Protein AF-A0A921FFN6-F1 (afdb_monomer)

Foldseek 3Di:
DADPVQRDADPDDPVVVVVVLVVCAPDQEEAEAEPPLAFDKDQLPRVRSVNGNYMYTHQHALQALVVQLCVQQPQQAHHLQRHARFGKDWDDDPPDIDIATDHPLDDSLPFKDKAFLLQFADDPVLQVLQDPPADPVQVVVLVVRRVQRPNDFQQKMKMAGGNDDPLKDKWKAWPVRDTWDKDWDFDWPRLQCQSHVSSVNNHNPDHDHDPRHRDGDGRMIMTHDPGQQTWMWMWMADNVGDIHIDRGGGPDHDDNVVPGND

Organism: NCBI:txid310298

Secondary structure (DSSP, 8-state):
-EETTTEE---S-HHHHHHHHHHTTTS-EEEEE-SSS-EEEE-TTSGGGTT-SEEEEEE--TTTTTTHHHHHSTT--B-TTSPBSEEEEEEEETTEEEEEEEETTS-TT--EEEEETTS----GGG-TTS-TTS-HHHHHHHHHHHHHS-S--S-EEEEEETT--TT-EEEEEETT-PEE--EEEEEE-HHHIIIIIHHHH--TT--SPPTTPPPEEEEEEEEE-SSTT--EEEEEE-TTS-EEEEEE-SSPP--TGGGS--

Solvent-accessible surface area (backbone atoms only — not comparable to full-atom values): 14473 Å² total; per-residue (Å²): 81,85,34,99,88,63,61,39,40,85,72,94,52,62,70,64,50,50,53,54,51,62,74,48,59,97,44,85,43,79,42,80,46,57,96,75,28,40,59,44,51,47,48,37,86,39,74,73,46,74,71,36,56,38,33,38,40,28,45,25,25,68,49,13,35,78,46,42,18,33,69,71,27,75,50,31,51,31,7,27,57,43,42,53,12,18,41,67,47,75,52,76,61,92,88,50,72,48,74,49,60,38,32,65,78,55,58,74,75,54,52,61,51,77,41,38,40,57,54,42,60,46,53,77,77,69,24,76,39,41,44,92,82,40,49,69,72,40,53,50,67,55,45,54,51,28,72,72,22,46,87,49,80,75,23,35,34,42,36,41,35,55,72,47,48,92,72,39,47,79,49,37,26,39,84,86,66,50,76,49,74,70,40,84,40,74,45,57,29,64,64,33,33,62,34,33,33,39,58,63,54,36,26,75,82,51,73,65,69,69,82,77,44,52,33,78,33,86,46,27,32,39,32,66,45,97,43,68,59,56,31,33,42,40,38,41,30,48,79,87,70,55,75,39,77,45,81,46,63,37,74,37,84,70,53,70,78,81,62,36,58,120

Structure (mmCIF, N/CA/C/O backbone):
data_AF-A0A921FFN6-F1
#
_entry.id   AF-A0A921FFN6-F1
#
loop_
_atom_site.group_PDB
_atom_site.id
_atom_site.type_symbol
_atom_site.label_atom_id
_atom_site.label_alt_id
_atom_site.label_comp_id
_atom_site.label_asym_id
_atom_site.label_entity_id
_atom_site.label_seq_id
_atom_site.pdbx_PDB_ins_code
_atom_site.Cartn_x
_atom_site.Cartn_y
_atom_site.Cartn_z
_atom_site.occupancy
_atom_site.B_iso_or_equiv
_atom_site.auth_seq_id
_atom_site.auth_comp_id
_atom_site.auth_asym_id
_atom_site.auth_atom_id
_atom_site.pdbx_PDB_model_num
ATOM 1 N N . TYR A 1 1 ? -5.259 13.767 3.558 1.00 92.75 1 TYR A N 1
ATOM 2 C CA . TYR A 1 1 ? -4.318 13.048 2.664 1.00 92.75 1 TYR A CA 1
ATOM 3 C C . TYR A 1 1 ? -3.088 12.592 3.444 1.00 92.75 1 TYR A C 1
ATOM 5 O O . TYR A 1 1 ? -2.580 13.394 4.224 1.00 92.75 1 TYR A O 1
ATOM 13 N N . PRO A 1 2 ? -2.599 11.354 3.258 1.00 94.69 2 PRO A N 1
ATOM 14 C CA . PRO A 1 2 ? -1.430 10.830 3.974 1.00 94.69 2 PRO A CA 1
ATOM 15 C C . PRO A 1 2 ? -0.162 11.690 3.846 1.00 94.69 2 PRO A C 1
ATOM 17 O O . PRO A 1 2 ? 0.147 12.220 2.777 1.00 94.69 2 PRO A O 1
ATOM 20 N N . SER A 1 3 ? 0.596 11.808 4.935 1.00 93.94 3 SER A N 1
ATOM 21 C CA . SER A 1 3 ? 1.803 12.631 5.052 1.00 93.94 3 SER A CA 1
ATOM 22 C C . SER A 1 3 ? 2.865 11.918 5.890 1.00 93.94 3 SER A C 1
ATOM 24 O O . SER A 1 3 ? 2.612 11.541 7.028 1.00 93.94 3 SER A O 1
ATOM 26 N N . GLN A 1 4 ? 4.086 11.778 5.365 1.00 91.31 4 GLN A N 1
ATOM 27 C CA . GLN A 1 4 ? 5.189 11.123 6.088 1.00 91.31 4 GLN A CA 1
ATOM 28 C C . GLN A 1 4 ? 5.633 11.871 7.352 1.00 91.31 4 GLN A C 1
ATOM 30 O O . GLN A 1 4 ? 6.272 11.281 8.215 1.00 91.31 4 GLN A O 1
ATOM 35 N N . THR A 1 5 ? 5.353 13.172 7.439 1.00 90.06 5 THR A N 1
ATOM 36 C CA . THR A 1 5 ? 5.809 14.031 8.541 1.00 90.06 5 THR A CA 1
ATOM 37 C C . THR A 1 5 ? 4.704 14.388 9.524 1.00 90.06 5 THR A C 1
ATOM 39 O O . THR A 1 5 ? 5.005 14.736 10.658 1.00 90.06 5 THR A O 1
ATOM 42 N N . GLU A 1 6 ? 3.448 14.337 9.087 1.00 88.44 6 GLU A N 1
ATOM 43 C CA . GLU A 1 6 ? 2.290 14.848 9.838 1.00 88.44 6 GLU A CA 1
ATOM 44 C C . GLU A 1 6 ? 1.220 13.765 10.064 1.00 88.44 6 GLU A C 1
ATOM 46 O O . GLU A 1 6 ? 0.161 14.059 10.602 1.00 88.44 6 GLU A O 1
ATOM 51 N N . GLY A 1 7 ? 1.447 12.527 9.604 1.00 92.25 7 GLY A N 1
ATOM 52 C CA . GLY A 1 7 ? 0.427 11.473 9.538 1.00 92.25 7 GLY A CA 1
ATOM 53 C C . GLY A 1 7 ? -0.575 11.748 8.415 1.00 92.25 7 GLY A C 1
ATOM 54 O O . GLY A 1 7 ? -0.546 11.098 7.368 1.00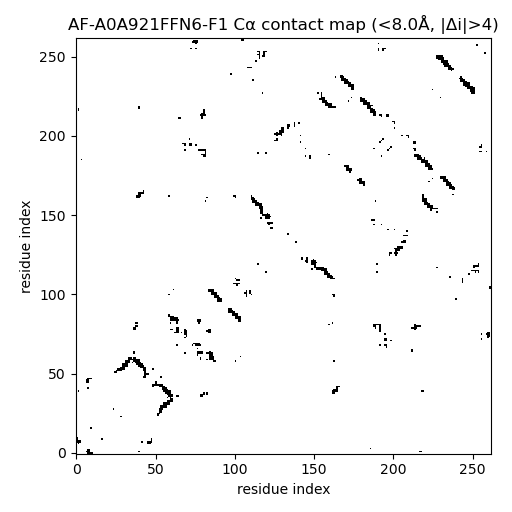 92.25 7 GLY A O 1
ATOM 55 N N . PHE A 1 8 ? -1.376 12.802 8.571 1.00 95.44 8 PHE A N 1
ATOM 56 C CA . PHE A 1 8 ? -2.306 13.307 7.565 1.00 95.44 8 PHE A CA 1
ATOM 57 C C . PHE A 1 8 ? -2.278 14.833 7.486 1.00 95.44 8 PHE A C 1
ATOM 59 O O . PHE A 1 8 ? -2.038 15.532 8.462 1.00 95.44 8 PHE A O 1
ATOM 66 N N . LYS A 1 9 ? -2.581 15.361 6.300 1.00 94.75 9 LYS A N 1
ATOM 67 C CA . LYS A 1 9 ? -2.726 16.798 6.056 1.00 94.75 9 LYS A CA 1
ATOM 68 C C . LYS A 1 9 ? -3.978 17.113 5.257 1.00 94.75 9 LYS A C 1
ATOM 70 O O . LYS A 1 9 ? -4.419 16.296 4.438 1.00 94.75 9 LYS A O 1
ATOM 75 N N . ILE A 1 10 ? -4.506 18.319 5.453 1.00 93.62 10 ILE A N 1
ATOM 76 C CA . ILE A 1 10 ? -5.512 18.891 4.557 1.00 93.62 10 ILE A CA 1
ATOM 77 C C . ILE A 1 10 ? -4.862 19.092 3.191 1.00 93.62 10 ILE A C 1
ATOM 79 O O . ILE A 1 10 ? -3.775 19.661 3.079 1.00 93.62 10 ILE A O 1
ATOM 83 N N . ASP A 1 11 ? -5.529 18.599 2.154 1.00 86.69 11 ASP A N 1
ATOM 84 C CA . ASP A 1 11 ? -5.092 18.788 0.782 1.00 86.69 11 ASP A CA 1
ATOM 85 C C . ASP A 1 11 ? -5.786 20.020 0.172 1.00 86.69 11 ASP A C 1
ATOM 87 O O . ASP A 1 11 ? -6.973 20.251 0.393 1.00 86.69 11 ASP A O 1
ATOM 91 N N . HIS A 1 12 ? -5.040 20.811 -0.600 1.00 85.94 12 HIS A N 1
ATOM 92 C CA . HIS A 1 12 ? -5.483 22.036 -1.285 1.00 85.94 12 HIS A CA 1
ATOM 93 C C . HIS A 1 12 ? -5.832 23.246 -0.391 1.00 85.94 12 HIS A C 1
ATOM 95 O O . HIS A 1 12 ? -4.994 24.136 -0.241 1.00 85.94 12 HIS A O 1
ATOM 101 N N . ASP A 1 13 ? -7.060 23.348 0.134 1.00 92.75 13 ASP A N 1
ATOM 102 C CA . ASP A 1 13 ? -7.597 24.590 0.724 1.00 92.75 13 ASP A CA 1
ATOM 103 C C . ASP A 1 13 ? -7.936 24.428 2.209 1.00 92.75 13 ASP A C 1
ATOM 105 O O . ASP A 1 13 ? -9.009 23.950 2.588 1.00 92.75 13 ASP A O 1
ATOM 109 N N . VAL A 1 14 ? -7.004 24.866 3.056 1.00 93.38 14 VAL A N 1
ATOM 110 C CA . VAL A 1 14 ? -7.138 24.806 4.517 1.00 93.38 14 VAL A CA 1
ATOM 111 C C . VAL A 1 14 ? -8.308 25.651 5.010 1.00 93.38 14 VAL A C 1
ATOM 113 O O . VAL A 1 14 ? -9.067 25.188 5.852 1.00 93.38 14 VAL A O 1
ATOM 116 N N . LEU A 1 15 ? -8.498 26.862 4.475 1.00 95.50 15 LEU A N 1
ATOM 117 C CA . LEU A 1 15 ? -9.506 27.792 4.984 1.00 95.50 15 LEU A CA 1
ATOM 118 C C . LEU A 1 15 ? -10.918 27.240 4.773 1.00 95.50 15 LEU A C 1
ATOM 120 O O . LEU A 1 15 ? -11.721 27.223 5.705 1.00 95.50 15 LEU A O 1
ATOM 124 N N . ASN A 1 16 ? -11.207 26.770 3.560 1.00 95.94 16 ASN A N 1
ATOM 125 C CA . ASN A 1 16 ? -12.519 26.220 3.234 1.00 95.94 16 ASN A CA 1
ATOM 126 C C . ASN A 1 16 ? -12.756 24.865 3.915 1.00 95.94 16 ASN A C 1
ATOM 128 O O . ASN A 1 16 ? -13.875 24.591 4.350 1.00 95.94 16 ASN A O 1
ATOM 132 N N . THR A 1 17 ? -11.711 24.045 4.071 1.00 94.62 17 THR A N 1
ATOM 133 C CA . THR A 1 17 ? -11.815 22.778 4.810 1.00 94.62 17 THR A CA 1
ATOM 134 C C . THR A 1 17 ? -12.128 23.025 6.283 1.00 94.62 17 THR A C 1
ATOM 136 O O . THR A 1 17 ? -13.049 22.417 6.817 1.00 94.62 17 THR A O 1
ATOM 139 N N . THR A 1 18 ? -11.438 23.965 6.937 1.00 94.31 18 THR A N 1
ATOM 140 C CA . THR A 1 18 ? -11.728 24.330 8.331 1.00 94.31 18 THR A CA 1
ATOM 141 C C . THR A 1 18 ? -13.149 24.866 8.486 1.00 94.31 18 THR A C 1
ATOM 143 O O . THR A 1 18 ? -13.856 24.421 9.381 1.00 94.31 18 THR A O 1
ATOM 146 N N . GLN A 1 19 ? -13.618 25.737 7.585 1.00 96.12 19 GLN A N 1
ATOM 147 C CA . GLN A 1 19 ? -15.004 26.226 7.627 1.00 96.12 19 GLN A CA 1
ATOM 148 C C . GLN A 1 19 ? -16.033 25.094 7.508 1.00 96.12 19 GLN A C 1
ATOM 150 O O . GLN A 1 19 ? -17.044 25.113 8.207 1.00 96.12 19 GLN A O 1
ATOM 155 N N . LEU A 1 20 ? -15.785 24.100 6.647 1.00 95.50 20 LEU A N 1
ATOM 156 C CA . LEU A 1 20 ? -16.645 22.921 6.541 1.00 95.50 20 LEU A CA 1
ATOM 157 C C . LEU A 1 20 ? -16.657 22.119 7.849 1.00 95.50 20 LEU A C 1
ATOM 159 O O . LEU A 1 20 ? -17.730 21.756 8.329 1.00 95.50 20 LEU A O 1
ATOM 163 N N . LEU A 1 21 ? -15.483 21.862 8.429 1.00 95.75 21 LEU A N 1
ATOM 164 C CA . LEU A 1 21 ? -15.362 21.131 9.690 1.00 95.75 21 LEU A CA 1
ATOM 165 C C . LEU A 1 21 ? -16.025 21.878 10.856 1.00 95.75 21 LEU A C 1
ATOM 167 O O . LEU A 1 21 ? -16.650 21.239 11.694 1.00 95.75 21 LEU A O 1
ATOM 171 N N . ASP A 1 22 ? -15.952 23.210 10.890 1.00 96.00 22 ASP A N 1
ATOM 172 C CA . ASP A 1 22 ? -16.597 24.034 11.919 1.00 96.00 22 ASP A CA 1
ATOM 173 C C . ASP A 1 22 ? -18.129 23.991 11.829 1.00 96.00 22 ASP A C 1
ATOM 175 O O . ASP A 1 22 ? -18.813 23.970 12.850 1.00 96.00 22 ASP A O 1
ATOM 179 N N . VAL A 1 23 ? -18.693 23.937 10.617 1.00 97.50 23 VAL A N 1
ATOM 180 C CA . VAL A 1 23 ? -20.148 23.778 10.419 1.00 97.50 23 VAL A CA 1
ATOM 181 C C . VAL A 1 23 ? -20.638 22.408 10.897 1.00 97.50 23 VAL A C 1
ATOM 183 O O . VAL A 1 23 ? -21.786 22.274 11.324 1.00 97.50 23 VAL A O 1
ATOM 186 N N . LEU A 1 24 ? -19.776 21.398 10.820 1.00 97.25 24 LEU A N 1
ATOM 187 C CA . LEU A 1 24 ? -20.060 20.019 11.208 1.00 97.25 24 LEU A CA 1
ATOM 188 C C . LEU A 1 24 ? -19.657 19.708 12.657 1.00 97.25 24 LEU A C 1
ATOM 190 O O . LEU A 1 24 ? -19.799 18.565 13.094 1.00 97.25 24 LEU A O 1
ATOM 194 N N . ASP A 1 25 ? -19.170 20.699 13.405 1.00 95.88 25 ASP A N 1
ATOM 195 C CA . ASP A 1 25 ? -18.704 20.488 14.769 1.00 95.88 25 ASP A CA 1
ATOM 196 C C . ASP A 1 25 ? -19.846 20.022 15.688 1.00 95.88 25 ASP A C 1
ATOM 198 O O . ASP A 1 25 ? -20.990 20.477 15.593 1.00 95.88 25 ASP A O 1
ATOM 202 N N . GLY A 1 26 ? -19.534 19.079 16.576 1.00 95.62 26 GLY A N 1
ATOM 203 C CA . GLY A 1 26 ? -20.505 18.414 17.450 1.00 95.62 26 GLY A CA 1
ATOM 204 C C . GLY A 1 26 ? -21.303 17.262 16.818 1.00 95.62 26 GLY A C 1
ATOM 205 O O . GLY A 1 26 ? -22.079 16.623 17.530 1.00 95.62 26 GLY A O 1
ATOM 206 N N . TYR A 1 27 ? -21.112 16.952 15.531 1.00 96.44 27 TYR A N 1
ATOM 207 C CA . TYR A 1 27 ? -21.677 15.760 14.888 1.00 96.44 27 TYR A CA 1
ATOM 208 C C . TYR A 1 27 ? -20.628 14.653 14.736 1.00 96.44 27 TYR A C 1
ATOM 210 O O . TYR A 1 27 ? -19.452 14.932 14.519 1.00 96.44 27 TYR A O 1
ATOM 218 N N . LYS A 1 28 ? -21.076 13.391 14.770 1.00 96.31 28 LYS A N 1
ATOM 219 C CA . LYS A 1 28 ? -20.295 12.260 14.252 1.00 96.31 28 LYS A CA 1
ATOM 220 C C . LYS A 1 28 ? -20.439 12.232 12.731 1.00 96.31 28 LYS A C 1
ATOM 222 O O . LYS A 1 28 ? -21.550 12.037 12.235 1.00 96.31 28 LYS A O 1
ATOM 227 N N . VAL A 1 29 ? -19.347 12.438 11.999 1.00 97.06 29 VAL A N 1
ATOM 228 C CA . VAL A 1 29 ? -19.369 12.556 10.531 1.00 97.06 29 VAL A CA 1
ATOM 229 C C . VAL A 1 29 ? -18.432 11.545 9.889 1.00 97.06 29 VAL A C 1
ATOM 231 O O . VAL A 1 29 ? -17.253 11.501 10.212 1.00 97.06 29 VAL A O 1
ATOM 234 N N . HIS A 1 30 ? -18.948 10.790 8.920 1.00 97.12 30 HIS A N 1
ATOM 235 C CA . HIS A 1 30 ? -18.151 9.938 8.040 1.00 97.12 30 HIS A CA 1
ATOM 236 C C . HIS A 1 30 ? -18.129 10.542 6.633 1.00 97.12 30 HIS A C 1
ATOM 238 O O . HIS A 1 30 ? -19.136 10.530 5.922 1.00 97.12 30 HIS A O 1
ATOM 244 N N . PHE A 1 31 ? -16.983 11.075 6.217 1.00 97.19 31 PHE A N 1
ATOM 245 C CA . PHE A 1 31 ? -16.747 11.471 4.835 1.00 97.19 31 PHE A CA 1
ATOM 246 C C . PHE A 1 31 ? -16.357 10.243 4.017 1.00 97.19 31 PHE A C 1
ATOM 248 O O . PHE A 1 31 ? -15.311 9.646 4.250 1.00 97.19 31 PHE A O 1
ATOM 255 N N . VAL A 1 32 ? -17.169 9.881 3.026 1.00 96.75 32 VAL A N 1
ATOM 256 C CA . VAL A 1 32 ? -16.804 8.852 2.043 1.00 96.75 32 VAL A CA 1
ATOM 257 C C . VAL A 1 32 ? -16.232 9.550 0.817 1.00 96.75 32 VAL A C 1
ATOM 259 O O . VAL A 1 32 ? -16.953 10.241 0.093 1.00 96.75 32 VAL A O 1
ATOM 262 N N . THR A 1 33 ? -14.926 9.404 0.604 1.00 95.94 33 THR A N 1
ATOM 263 C CA . THR A 1 33 ? -14.181 10.103 -0.448 1.00 95.94 33 THR A CA 1
ATOM 264 C C . THR A 1 33 ? -13.608 9.121 -1.474 1.00 95.94 33 THR A C 1
ATOM 266 O O . THR A 1 33 ? -13.649 7.899 -1.320 1.00 95.94 33 THR A O 1
ATOM 269 N N . GLY A 1 34 ? -13.124 9.664 -2.589 1.00 94.25 34 GLY A N 1
ATOM 270 C CA . GLY A 1 34 ? -12.563 8.892 -3.695 1.00 94.25 34 GLY A CA 1
ATOM 271 C C . GLY A 1 34 ? -11.623 9.759 -4.522 1.00 94.25 34 GLY A C 1
ATOM 272 O O . GLY A 1 34 ? -10.853 10.533 -3.961 1.00 94.25 34 GLY A O 1
ATOM 273 N N . HIS A 1 35 ? -11.706 9.661 -5.853 1.00 94.75 35 HIS A N 1
ATOM 274 C CA . HIS A 1 35 ? -10.912 10.419 -6.840 1.00 94.75 35 HIS A CA 1
ATOM 275 C C . HIS A 1 35 ? -9.403 10.117 -6.876 1.00 94.75 35 HIS A C 1
ATOM 277 O O . HIS A 1 35 ? -8.820 10.148 -7.954 1.00 94.75 35 HIS A O 1
ATOM 283 N N . THR A 1 36 ? -8.772 9.787 -5.750 1.00 94.62 36 THR A N 1
ATOM 284 C CA . THR A 1 36 ? -7.317 9.575 -5.641 1.00 94.62 36 THR A CA 1
ATOM 285 C C . THR A 1 36 ? -6.851 8.229 -6.196 1.00 94.62 36 THR A C 1
ATOM 287 O O . THR A 1 36 ? -5.696 8.109 -6.592 1.00 94.62 36 THR A O 1
ATOM 290 N N . HIS A 1 37 ? -7.744 7.231 -6.246 1.00 96.31 37 HIS A N 1
ATOM 291 C CA . HIS A 1 37 ? -7.415 5.820 -6.487 1.00 96.31 37 HIS A CA 1
ATOM 292 C C . HIS A 1 37 ? -6.513 5.208 -5.403 1.00 96.31 37 HIS A C 1
ATOM 294 O O . HIS A 1 37 ? -5.833 4.226 -5.669 1.00 96.31 37 HIS A O 1
ATOM 300 N N . LEU A 1 38 ? -6.514 5.766 -4.194 1.00 96.00 38 LEU A N 1
ATOM 301 C CA . LEU A 1 38 ? -5.750 5.281 -3.042 1.00 96.00 38 LEU A CA 1
ATOM 302 C C . LEU A 1 38 ? -6.725 4.935 -1.913 1.00 96.00 38 LEU A C 1
ATOM 304 O O . LEU A 1 38 ? -7.814 5.502 -1.858 1.00 96.00 38 LEU A O 1
ATOM 308 N N . SER A 1 39 ? -6.356 4.026 -1.020 1.00 96.69 39 SER A N 1
ATOM 309 C CA . SER A 1 39 ? -7.184 3.613 0.108 1.00 96.69 39 SER A CA 1
ATOM 310 C C . SER A 1 39 ? -6.561 4.028 1.428 1.00 96.69 39 SER A C 1
ATOM 312 O O . SER A 1 39 ? -5.484 3.570 1.787 1.00 96.69 39 SER A O 1
ATOM 314 N N . PHE A 1 40 ? -7.239 4.895 2.170 1.00 97.06 40 PHE A N 1
ATOM 315 C CA . PHE A 1 40 ? -6.809 5.284 3.510 1.00 97.06 40 PHE A CA 1
ATOM 316 C C . PHE A 1 40 ? -8.007 5.687 4.359 1.00 97.06 40 PHE A C 1
ATOM 318 O O . PHE A 1 40 ? -9.040 6.106 3.830 1.00 97.06 40 PHE A O 1
ATOM 325 N N . ASN A 1 41 ? -7.829 5.595 5.673 1.00 97.31 41 ASN A N 1
ATOM 326 C CA . ASN A 1 41 ? -8.796 6.056 6.652 1.00 97.31 41 ASN A CA 1
ATOM 327 C C . ASN A 1 41 ? -8.151 7.111 7.550 1.00 97.31 41 ASN A C 1
ATOM 329 O O . ASN A 1 41 ? -7.024 6.920 7.998 1.00 97.31 41 ASN A O 1
ATOM 333 N N . VAL A 1 42 ? -8.878 8.196 7.792 1.00 97.31 42 VAL A N 1
ATOM 334 C CA . VAL A 1 42 ? -8.596 9.180 8.841 1.00 97.31 42 VAL A CA 1
ATOM 335 C C . VAL A 1 42 ? -9.603 8.943 9.954 1.00 97.31 42 VAL A C 1
ATOM 337 O O . VAL A 1 42 ? -10.796 8.793 9.672 1.00 97.31 42 VAL A O 1
ATOM 340 N N . THR A 1 43 ? -9.140 8.918 11.196 1.00 96.94 43 THR A N 1
ATOM 341 C CA . THR A 1 43 ? -9.980 8.735 12.381 1.00 96.94 43 THR A CA 1
ATOM 342 C C . THR A 1 43 ? -9.935 9.975 13.286 1.00 96.94 43 THR A C 1
ATOM 344 O O . THR A 1 43 ? -9.041 10.810 13.139 1.00 96.94 43 THR A O 1
ATOM 347 N N . PRO A 1 44 ? -10.878 10.132 14.236 1.00 96.75 44 PRO A N 1
ATOM 348 C CA . PRO A 1 44 ? -10.897 11.256 15.181 1.00 96.75 44 PRO A CA 1
ATOM 349 C C . PRO A 1 44 ? -9.617 11.432 16.005 1.00 96.75 44 PRO A C 1
ATOM 351 O O . PRO A 1 44 ? -9.365 12.504 16.550 1.00 96.75 44 PRO A O 1
ATOM 354 N N . GLU A 1 45 ? -8.818 10.373 16.137 1.00 94.88 45 GLU A N 1
ATOM 355 C CA . GLU A 1 45 ? -7.531 10.398 16.829 1.00 94.88 45 GLU A CA 1
ATOM 356 C C . GLU A 1 45 ? -6.418 11.070 16.013 1.00 94.88 45 GLU A C 1
ATOM 358 O O . GLU A 1 45 ? -5.402 11.453 16.591 1.00 94.88 45 GLU A O 1
ATOM 363 N N . ASP A 1 46 ? -6.589 11.234 14.699 1.00 95.75 46 ASP A N 1
ATOM 364 C CA . ASP A 1 46 ? -5.603 11.896 13.851 1.00 95.75 46 ASP A CA 1
ATOM 365 C C . ASP A 1 46 ? -5.616 13.416 14.064 1.00 95.75 46 ASP A C 1
ATOM 367 O O . ASP A 1 46 ? -6.664 14.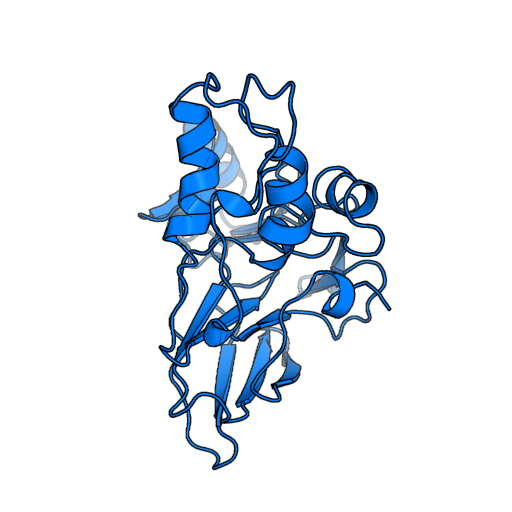065 13.988 1.00 95.75 46 ASP A O 1
ATOM 371 N N . ASP A 1 47 ? -4.428 14.010 14.218 1.00 94.50 47 ASP A N 1
ATOM 372 C CA . ASP A 1 47 ? -4.236 15.447 14.484 1.00 94.50 47 ASP A CA 1
ATOM 373 C C . ASP A 1 47 ? -4.964 16.357 13.477 1.00 94.50 47 ASP A C 1
ATOM 375 O O . ASP A 1 47 ? -5.455 17.433 13.832 1.00 94.50 47 ASP A O 1
ATOM 379 N N . VAL A 1 48 ? -5.077 15.919 12.216 1.00 94.69 48 VAL A N 1
ATOM 380 C CA . VAL A 1 48 ? -5.736 16.668 11.131 1.00 94.69 48 VAL A CA 1
ATOM 381 C C . VAL A 1 48 ? -7.220 16.941 11.404 1.00 94.69 48 VAL A C 1
ATOM 383 O O . VAL A 1 48 ? -7.780 17.893 10.858 1.00 94.69 48 VAL A O 1
ATOM 386 N N . THR A 1 49 ? -7.862 16.132 12.248 1.00 95.00 49 THR A N 1
ATOM 387 C CA . THR A 1 49 ? -9.276 16.293 12.609 1.00 95.00 49 THR A CA 1
ATOM 388 C C . THR A 1 49 ? -9.495 17.366 13.674 1.00 95.00 49 THR A C 1
ATOM 390 O O . THR A 1 49 ? -10.627 17.803 13.883 1.00 95.00 49 THR A O 1
ATOM 393 N N . GLY A 1 50 ? -8.433 17.803 14.363 1.00 93.12 50 GLY A N 1
ATOM 394 C CA . GLY A 1 50 ? -8.529 18.755 15.468 1.00 93.12 50 GLY A CA 1
ATOM 395 C C . GLY A 1 50 ? -9.336 18.228 16.661 1.00 93.12 50 GLY A C 1
ATOM 396 O O . GLY A 1 50 ? -9.932 19.028 17.383 1.00 93.12 50 GLY A O 1
ATOM 397 N N . GLY A 1 51 ? -9.393 16.903 16.848 1.00 93.88 51 GLY A N 1
ATOM 398 C CA . GLY A 1 51 ? -10.152 16.250 17.921 1.00 93.88 51 GLY A CA 1
ATOM 399 C C . GLY A 1 51 ? -11.667 16.212 17.693 1.00 93.88 51 GLY A C 1
ATOM 400 O O . GLY A 1 51 ? -12.425 16.007 18.641 1.00 93.88 51 GLY A O 1
ATOM 401 N N . ARG A 1 52 ? -12.123 16.455 16.459 1.00 96.12 52 ARG A N 1
ATOM 402 C CA . ARG A 1 52 ? -13.532 16.323 16.058 1.00 96.12 52 ARG A CA 1
ATOM 403 C C . ARG A 1 52 ? -13.879 14.858 15.821 1.00 96.12 52 ARG A C 1
ATOM 405 O O . ARG A 1 52 ? -13.040 14.099 15.352 1.00 96.12 52 ARG A O 1
ATOM 412 N N . GLU A 1 53 ? -15.142 14.488 16.038 1.00 97.00 53 GLU A N 1
ATOM 413 C CA . GLU A 1 53 ? -15.658 13.136 15.759 1.00 97.00 53 GLU A CA 1
ATOM 414 C C . GLU A 1 53 ? -15.902 12.931 14.248 1.00 97.00 53 GLU A C 1
ATOM 416 O O . GLU A 1 53 ? -17.015 12.687 13.777 1.00 97.00 53 GLU A O 1
ATOM 421 N N . VAL A 1 54 ? -14.838 13.107 13.467 1.00 97.25 54 VAL A N 1
ATOM 422 C CA . VAL A 1 54 ? -14.824 13.103 12.008 1.00 97.25 54 VAL A CA 1
ATOM 423 C C . VAL A 1 54 ? -13.945 11.965 11.512 1.00 97.25 54 VAL A C 1
ATOM 425 O O . VAL A 1 54 ? -12.813 11.796 11.954 1.00 97.25 54 VAL A O 1
ATOM 428 N N . TYR A 1 55 ? -14.465 11.238 10.533 1.00 97.25 55 TYR A N 1
ATOM 429 C CA . TYR A 1 55 ? -13.780 10.168 9.831 1.00 97.25 55 TYR A CA 1
ATOM 430 C C . TYR A 1 55 ? -13.698 10.516 8.341 1.00 97.25 55 TYR A C 1
ATOM 432 O O . TYR A 1 55 ? -14.663 11.036 7.775 1.00 97.25 55 TYR A O 1
ATOM 440 N N . GLU A 1 56 ? -12.584 10.203 7.682 1.00 97.38 56 GLU A N 1
ATOM 441 C CA . GLU A 1 56 ? -12.494 10.181 6.215 1.00 97.38 56 GLU A CA 1
ATOM 442 C C . GLU A 1 56 ? -12.183 8.760 5.757 1.00 97.38 56 GLU A C 1
ATOM 444 O O . GLU A 1 56 ? -11.216 8.165 6.214 1.00 97.38 56 GLU A O 1
ATOM 449 N N . HIS A 1 57 ? -12.969 8.240 4.821 1.00 97.38 57 HIS A N 1
ATOM 450 C CA . HIS A 1 57 ? -12.789 6.924 4.224 1.00 97.38 57 HIS A CA 1
ATOM 451 C C . HIS A 1 57 ? -12.574 7.091 2.726 1.00 97.38 57 HIS A C 1
ATOM 453 O O . HIS A 1 57 ? -13.536 7.238 1.963 1.00 97.38 57 HIS A O 1
ATOM 459 N N . ASN A 1 58 ? -11.315 7.070 2.289 1.00 96.88 58 ASN A N 1
ATOM 460 C CA . ASN A 1 58 ? -11.005 7.077 0.868 1.00 96.88 58 ASN A CA 1
ATOM 461 C C . ASN A 1 58 ? -11.047 5.637 0.345 1.00 96.88 58 ASN A C 1
ATOM 463 O O . ASN A 1 58 ? -10.208 4.806 0.692 1.00 96.88 58 ASN A O 1
ATOM 467 N N . ALA A 1 59 ? -12.064 5.314 -0.452 1.00 89.31 59 ALA A N 1
ATOM 468 C CA . ALA A 1 59 ? -12.425 3.931 -0.769 1.00 89.31 59 ALA A CA 1
ATOM 469 C C . ALA A 1 59 ? -11.631 3.310 -1.940 1.00 89.31 59 ALA A C 1
ATOM 471 O O . ALA A 1 59 ? -12.060 2.307 -2.511 1.00 89.31 59 ALA A O 1
ATOM 472 N N . GLY A 1 60 ? -10.501 3.885 -2.360 1.00 91.19 60 GLY A N 1
ATOM 473 C CA . GLY A 1 60 ? -9.798 3.428 -3.560 1.00 91.19 60 GLY A CA 1
ATOM 474 C C . GLY A 1 60 ? -10.660 3.559 -4.825 1.00 91.19 60 GLY A C 1
ATOM 475 O O . GLY A 1 60 ? -11.475 4.474 -4.952 1.00 91.19 60 GLY A O 1
ATOM 476 N N . ALA A 1 61 ? -10.469 2.669 -5.804 1.00 94.75 61 ALA A N 1
ATOM 477 C CA . ALA A 1 61 ? -11.210 2.723 -7.064 1.00 94.75 61 ALA A CA 1
ATOM 478 C C . ALA A 1 61 ? -11.582 1.335 -7.598 1.00 94.75 61 ALA A C 1
ATOM 480 O O . ALA A 1 61 ? -10.737 0.443 -7.682 1.00 94.75 61 ALA A O 1
ATOM 481 N N . ILE A 1 62 ? -12.818 1.194 -8.094 1.00 95.19 62 ILE A N 1
ATOM 482 C CA . ILE A 1 62 ? -13.295 -0.024 -8.779 1.00 95.19 62 ILE A CA 1
ATOM 483 C C . ILE A 1 62 ? -12.414 -0.368 -9.975 1.00 95.19 62 ILE A C 1
ATOM 485 O O . ILE A 1 62 ? -12.232 -1.538 -10.275 1.00 95.19 62 ILE A O 1
ATOM 489 N N . CYS A 1 63 ? -11.865 0.643 -10.649 1.00 95.00 63 CYS A N 1
ATOM 490 C CA . CYS A 1 63 ? -10.978 0.496 -11.795 1.00 95.00 63 CYS A CA 1
ATOM 491 C C . CYS A 1 63 ? -9.494 0.403 -11.420 1.00 95.00 63 CYS A C 1
ATOM 493 O O . CYS A 1 63 ? -8.652 0.450 -12.314 1.00 95.00 63 CYS A O 1
ATOM 495 N N . ALA A 1 64 ? -9.155 0.282 -10.131 1.00 96.56 64 ALA A N 1
ATOM 496 C CA . ALA A 1 64 ? -7.772 0.222 -9.666 1.00 96.56 64 ALA A CA 1
ATOM 497 C C . ALA A 1 64 ? -6.941 1.388 -10.245 1.00 96.56 64 ALA A C 1
ATOM 499 O O . ALA A 1 64 ? -7.424 2.516 -10.271 1.00 96.56 64 ALA A O 1
ATOM 500 N N . SER A 1 65 ? -5.748 1.153 -10.798 1.00 96.31 65 SER A N 1
ATOM 501 C CA . SER A 1 65 ? -4.958 2.156 -11.536 1.00 96.31 65 SER A CA 1
ATOM 502 C C . SER A 1 65 ? -5.547 2.512 -12.914 1.00 96.31 65 SER A C 1
ATOM 504 O O . SER A 1 65 ? -4.897 2.333 -13.944 1.00 96.31 65 SER A O 1
ATOM 506 N N . TRP A 1 66 ? -6.792 2.997 -12.951 1.00 94.31 66 TRP A N 1
ATOM 507 C CA . TRP A 1 66 ? -7.535 3.405 -14.153 1.00 94.31 66 TRP A CA 1
ATOM 508 C C . TRP A 1 66 ? -7.552 2.325 -15.251 1.00 94.31 66 TRP A C 1
ATOM 510 O O . TRP A 1 66 ? -7.235 2.576 -16.412 1.00 94.31 66 TRP A O 1
ATOM 520 N N . TRP A 1 67 ? -7.865 1.089 -14.865 1.00 95.38 67 TRP A N 1
ATOM 521 C CA . TRP A 1 67 ? -7.868 -0.130 -15.684 1.00 95.38 67 TRP A CA 1
ATOM 522 C C . TRP A 1 67 ? -6.499 -0.544 -16.246 1.00 95.38 67 TRP A C 1
ATOM 524 O O . TRP A 1 67 ? -6.382 -1.592 -16.882 1.00 95.38 67 TRP A O 1
ATOM 534 N N . TRP A 1 68 ? -5.437 0.231 -16.004 1.00 97.06 68 TRP A N 1
ATOM 535 C CA . TRP A 1 68 ? -4.133 -0.015 -16.609 1.00 97.06 68 TRP A CA 1
ATOM 536 C C . TRP A 1 68 ? -3.399 -1.205 -16.021 1.00 97.06 68 TRP A C 1
ATOM 538 O O . TRP A 1 68 ? -2.694 -1.875 -16.770 1.00 97.06 68 TRP A O 1
ATOM 548 N N . SER A 1 69 ? -3.546 -1.476 -14.722 1.00 95.75 69 SER A N 1
ATOM 549 C CA . SER A 1 69 ? -2.912 -2.646 -14.104 1.00 95.75 69 SER A CA 1
ATOM 550 C C . SER A 1 69 ? -3.452 -3.926 -14.739 1.00 95.75 69 SER A C 1
ATOM 552 O O . SER A 1 69 ? -2.668 -4.713 -15.266 1.00 95.75 69 SER A O 1
ATOM 554 N N . GLY A 1 70 ? -4.779 -4.043 -14.850 1.00 95.44 70 GLY A N 1
ATOM 555 C CA . GLY A 1 70 ? -5.425 -5.168 -15.529 1.00 95.44 70 GLY A CA 1
ATOM 556 C C . GLY A 1 70 ? -5.155 -5.228 -17.038 1.00 95.44 70 GLY A C 1
ATOM 557 O O . GLY A 1 70 ? -5.024 -6.317 -17.587 1.00 95.44 70 GLY A O 1
ATOM 558 N N . TYR A 1 71 ? -5.031 -4.084 -17.721 1.00 96.81 71 TYR A N 1
ATOM 559 C CA . TYR A 1 71 ? -4.692 -4.046 -19.150 1.00 96.81 71 TYR A CA 1
ATOM 560 C C . TYR A 1 71 ? -3.243 -4.480 -19.430 1.00 96.81 71 TYR A C 1
ATOM 562 O O . TYR A 1 71 ? -2.998 -5.266 -20.343 1.00 96.81 71 TYR A O 1
ATOM 570 N N . LEU A 1 72 ? -2.273 -3.967 -18.664 1.00 97.31 72 LEU A N 1
ATOM 571 C CA . LEU A 1 72 ? -0.844 -4.250 -18.864 1.00 97.31 72 LEU A CA 1
ATOM 572 C C . LEU A 1 72 ? -0.433 -5.620 -18.321 1.00 97.31 72 LEU A C 1
ATOM 574 O O . LEU A 1 72 ? 0.498 -6.234 -18.846 1.00 97.31 72 LEU A O 1
ATOM 578 N N . THR A 1 73 ? -1.124 -6.087 -17.284 1.00 97.50 73 THR A N 1
ATOM 579 C CA . THR A 1 73 ? -0.913 -7.391 -16.661 1.00 97.50 73 THR A CA 1
ATOM 580 C C . THR A 1 73 ? -2.275 -8.040 -16.386 1.00 97.50 73 THR A C 1
ATOM 582 O O . THR A 1 73 ? -2.830 -7.893 -15.295 1.00 97.50 73 THR A O 1
ATOM 585 N N . PRO A 1 74 ? -2.834 -8.772 -17.369 1.00 96.31 74 PRO A N 1
ATOM 586 C CA . PRO A 1 74 ? -4.125 -9.440 -17.227 1.00 96.31 74 PRO A CA 1
ATOM 587 C C . PRO A 1 74 ? -4.204 -10.308 -15.970 1.00 96.31 74 PRO A C 1
ATOM 589 O O . PRO A 1 74 ? -3.310 -11.111 -15.711 1.00 96.31 74 PRO A O 1
ATOM 592 N N . GLY A 1 75 ? -5.280 -10.145 -15.200 1.00 94.38 75 GLY A N 1
ATOM 593 C CA . GLY A 1 75 ? -5.490 -10.824 -13.917 1.00 94.38 75 GLY A CA 1
ATOM 594 C C . GLY A 1 75 ? -4.942 -10.075 -12.698 1.00 94.38 75 GLY A C 1
ATOM 595 O O . GLY A 1 75 ? -5.256 -10.465 -11.582 1.00 94.38 75 GLY A O 1
ATOM 596 N N . VAL A 1 76 ? -4.183 -8.986 -12.871 1.00 96.44 76 VAL A N 1
ATOM 597 C CA . VAL A 1 76 ? -3.663 -8.176 -11.757 1.00 96.44 76 VAL A CA 1
ATOM 598 C C . VAL A 1 76 ? -4.336 -6.806 -11.748 1.00 96.44 76 VAL A C 1
ATOM 600 O O . VAL A 1 76 ? -3.998 -5.923 -12.531 1.00 96.44 76 VAL A O 1
ATOM 603 N N . HIS A 1 77 ? -5.311 -6.626 -10.856 1.00 95.25 77 HIS A N 1
ATOM 604 C CA . HIS A 1 77 ? -6.156 -5.433 -10.803 1.00 95.25 77 HIS A CA 1
ATOM 605 C C . HIS A 1 77 ? -5.937 -4.658 -9.494 1.00 95.25 77 HIS A C 1
ATOM 607 O O . HIS A 1 77 ? -6.611 -4.899 -8.495 1.00 95.25 77 HIS A O 1
ATOM 613 N N . ILE A 1 78 ? -4.954 -3.755 -9.494 1.00 97.06 78 ILE A N 1
ATOM 614 C CA . ILE A 1 78 ? -4.415 -3.091 -8.291 1.00 97.06 78 ILE A CA 1
ATOM 615 C C . ILE A 1 78 ? -4.133 -1.600 -8.515 1.00 97.06 78 ILE A C 1
ATOM 617 O O . ILE A 1 78 ? -3.799 -1.195 -9.636 1.00 97.06 78 ILE A O 1
ATOM 621 N N . SER A 1 79 ? -4.354 -0.817 -7.464 1.00 97.75 79 SER A N 1
ATOM 622 C CA . SER A 1 79 ? -4.204 0.636 -7.355 1.00 97.75 79 SER A CA 1
ATOM 623 C C . SER A 1 79 ? -2.760 1.048 -7.037 1.00 97.75 79 SER A C 1
ATOM 625 O O . SER A 1 79 ? -1.959 0.183 -6.673 1.00 97.75 79 SER A O 1
ATOM 627 N N . PRO A 1 80 ? -2.392 2.342 -7.155 1.00 97.94 80 PRO A N 1
ATOM 628 C CA . PRO A 1 80 ? -1.011 2.790 -6.976 1.00 97.94 80 PRO A CA 1
ATOM 629 C C . PRO A 1 80 ? -0.408 2.528 -5.589 1.00 97.94 80 PRO A C 1
ATOM 631 O O . PRO A 1 80 ? 0.809 2.408 -5.487 1.00 97.94 80 PRO A O 1
ATOM 634 N N . ASP A 1 81 ? -1.236 2.423 -4.553 1.00 98.00 81 ASP A N 1
ATOM 635 C CA . ASP A 1 81 ? -0.891 2.043 -3.175 1.00 98.00 81 ASP A CA 1
ATOM 636 C C . ASP A 1 81 ? -0.825 0.515 -2.953 1.00 98.00 81 ASP A C 1
ATOM 638 O O . ASP A 1 81 ? -0.467 0.045 -1.877 1.00 98.00 81 ASP A O 1
ATOM 642 N N . GLY A 1 82 ? -1.162 -0.286 -3.967 1.00 97.81 82 GLY A N 1
ATOM 643 C CA . GLY A 1 82 ? -1.222 -1.747 -3.894 1.00 97.81 82 GLY A CA 1
ATOM 644 C C . GLY A 1 82 ? -2.576 -2.329 -3.504 1.00 97.81 82 GLY A C 1
ATOM 645 O O . GLY A 1 82 ? -2.742 -3.553 -3.599 1.00 97.81 82 GLY A O 1
ATOM 646 N N . THR A 1 83 ? -3.545 -1.486 -3.135 1.00 97.69 83 THR A N 1
ATOM 647 C CA . THR A 1 83 ? -4.914 -1.908 -2.829 1.00 97.69 83 THR A CA 1
ATOM 648 C C . THR A 1 83 ? -5.542 -2.537 -4.080 1.00 97.69 83 THR A C 1
ATOM 650 O O . THR A 1 83 ? -5.455 -1.960 -5.169 1.00 97.69 83 THR A O 1
ATOM 653 N N . PRO A 1 84 ? -6.155 -3.732 -4.008 1.00 97.25 84 PRO A N 1
ATOM 654 C CA . PRO A 1 84 ? -6.898 -4.289 -5.137 1.00 97.25 84 PRO A CA 1
ATOM 655 C C . PRO A 1 84 ? -8.017 -3.349 -5.582 1.00 97.25 84 PRO A C 1
ATOM 657 O O . PRO A 1 84 ? -8.621 -2.690 -4.752 1.00 97.25 84 PRO A O 1
ATOM 660 N N . GLY A 1 85 ? -8.353 -3.310 -6.872 1.00 97.00 85 GLY A N 1
ATOM 661 C CA . GLY A 1 85 ? -9.534 -2.553 -7.294 1.00 97.00 85 GLY A CA 1
ATOM 662 C C . GLY A 1 85 ? -10.808 -3.127 -6.672 1.00 97.00 85 GLY A C 1
ATOM 663 O O . GLY A 1 85 ? -11.016 -4.343 -6.675 1.00 97.00 85 GLY A O 1
ATOM 664 N N . GLY A 1 86 ? -11.674 -2.264 -6.159 1.00 95.88 86 GLY A N 1
ATOM 665 C CA . GLY A 1 86 ? -12.779 -2.678 -5.301 1.00 95.88 86 GLY A CA 1
ATOM 666 C C . GLY A 1 86 ? -13.635 -1.511 -4.833 1.00 95.88 86 GLY A C 1
ATOM 667 O O . GLY A 1 86 ? -13.600 -0.425 -5.415 1.00 95.88 86 GLY A O 1
ATOM 668 N N . TYR A 1 87 ? -14.432 -1.766 -3.804 1.00 95.31 87 TYR A N 1
ATOM 669 C CA . TYR A 1 87 ? -15.386 -0.822 -3.226 1.00 95.31 87 TYR A CA 1
ATOM 670 C C . TYR A 1 87 ? -15.534 -1.076 -1.724 1.00 95.31 87 TYR A C 1
ATOM 672 O O . TYR A 1 87 ? -15.286 -2.185 -1.260 1.00 95.31 87 TYR A O 1
ATOM 680 N N . SER A 1 88 ? -15.948 -0.067 -0.959 1.00 94.50 88 SER A N 1
ATOM 681 C CA . SER A 1 88 ? -16.335 -0.258 0.440 1.00 94.50 88 SER A CA 1
ATOM 682 C C . SER A 1 88 ? -17.779 -0.753 0.540 1.00 94.50 88 SER A C 1
ATOM 684 O O . SER A 1 88 ? -18.650 -0.344 -0.231 1.00 94.50 88 SER A O 1
ATOM 686 N N . VAL A 1 89 ? -18.025 -1.652 1.486 1.00 94.88 89 VAL A N 1
ATOM 687 C CA . VAL A 1 89 ? -19.358 -2.101 1.896 1.00 94.88 89 VAL A CA 1
ATOM 688 C C . VAL A 1 89 ? -19.619 -1.520 3.274 1.00 94.88 89 VAL A C 1
ATOM 690 O O . VAL A 1 89 ? -18.749 -1.593 4.136 1.00 94.88 89 VAL A O 1
ATOM 693 N N . TRP A 1 90 ? -20.794 -0.924 3.449 1.00 96.12 90 TRP A N 1
ATOM 694 C CA . TRP A 1 90 ? -21.199 -0.231 4.667 1.00 96.12 90 TRP A CA 1
ATOM 695 C C . TRP A 1 90 ? -22.450 -0.891 5.228 1.00 96.12 90 TRP A C 1
ATOM 697 O O . TRP A 1 90 ? -23.462 -0.957 4.525 1.00 96.12 90 TRP A O 1
ATOM 707 N N . ASP A 1 91 ? -22.381 -1.342 6.477 1.00 96.62 91 ASP A N 1
ATOM 708 C CA . ASP A 1 91 ? -23.550 -1.755 7.249 1.00 96.62 91 ASP A CA 1
ATOM 709 C C . ASP A 1 91 ? -23.942 -0.612 8.188 1.00 96.62 91 ASP A C 1
ATOM 711 O O . ASP A 1 91 ? -23.111 -0.070 8.918 1.00 96.62 91 ASP A O 1
ATOM 715 N N . VAL A 1 92 ? -25.200 -0.183 8.105 1.00 96.69 92 VAL A N 1
ATOM 716 C CA . VAL A 1 92 ? -25.703 0.998 8.809 1.00 96.69 92 VAL A CA 1
ATOM 717 C C . VAL A 1 92 ? -26.996 0.636 9.517 1.00 96.69 92 VAL A C 1
ATOM 719 O O . VAL A 1 92 ? -28.054 0.504 8.895 1.00 96.69 92 VAL A O 1
ATOM 722 N N . ASN A 1 93 ? -26.922 0.561 10.842 1.00 96.31 93 ASN A N 1
ATOM 723 C CA . ASN A 1 93 ? -28.062 0.347 11.718 1.00 96.31 93 ASN A CA 1
ATOM 724 C C . ASN A 1 93 ? -28.220 1.536 12.674 1.00 96.31 93 ASN A C 1
ATOM 726 O O . ASN A 1 93 ? -27.658 1.585 13.767 1.00 96.31 93 ASN A O 1
ATOM 730 N N . GLY A 1 94 ? -28.993 2.535 12.246 1.00 94.62 94 GLY A N 1
ATOM 731 C CA . GLY A 1 94 ? -29.147 3.774 13.004 1.00 94.62 94 GLY A CA 1
ATOM 732 C C . GLY A 1 94 ? -27.831 4.552 13.065 1.00 94.62 94 GLY A C 1
ATOM 733 O O . GLY A 1 94 ? -27.410 5.115 12.059 1.00 94.62 94 GLY A O 1
ATOM 734 N N . THR A 1 95 ? -27.218 4.616 14.248 1.00 91.81 95 THR A N 1
ATOM 735 C CA . THR A 1 95 ? -25.921 5.283 14.482 1.00 91.81 95 THR A CA 1
ATOM 736 C C . THR A 1 95 ? -24.741 4.317 14.553 1.00 91.81 95 THR A C 1
ATOM 738 O O . THR A 1 95 ? -23.596 4.769 14.642 1.00 91.81 95 THR A O 1
ATOM 741 N N . ASP A 1 96 ? -25.019 3.014 14.527 1.00 93.50 96 ASP A N 1
ATOM 742 C CA . ASP A 1 96 ? -24.007 1.970 14.469 1.00 93.50 96 ASP A CA 1
ATOM 743 C C . ASP A 1 96 ? -23.642 1.763 12.999 1.00 93.50 96 ASP A C 1
ATOM 745 O O . ASP A 1 96 ? -24.510 1.528 12.153 1.00 93.50 96 ASP A O 1
ATOM 749 N N . ILE A 1 97 ? -22.363 1.967 12.693 1.00 95.25 97 ILE A N 1
ATOM 750 C CA . ILE A 1 97 ? -21.834 1.984 11.332 1.00 95.25 97 ILE A CA 1
ATOM 751 C C . ILE A 1 97 ? -20.584 1.118 11.317 1.00 95.25 97 ILE A C 1
ATOM 753 O O . ILE A 1 97 ? -19.635 1.400 12.049 1.00 95.25 97 ILE A O 1
ATOM 757 N N . GLU A 1 98 ? -20.592 0.115 10.452 1.00 95.50 98 GLU A N 1
ATOM 758 C CA . GLU A 1 98 ? -19.465 -0.776 10.201 1.00 95.50 98 GLU A CA 1
ATOM 759 C C . GLU A 1 98 ? -19.115 -0.740 8.713 1.00 95.50 98 GLU A C 1
ATOM 761 O O . GLU A 1 98 ? -19.969 -0.479 7.857 1.00 95.50 98 GLU A O 1
ATOM 766 N N . TRP A 1 99 ? -17.849 -0.985 8.386 1.00 95.50 99 TRP A N 1
ATOM 767 C CA . TRP A 1 99 ? -17.401 -1.003 6.999 1.00 95.50 99 TRP A CA 1
ATOM 768 C C . TRP A 1 99 ? -16.301 -2.029 6.759 1.00 95.50 99 TRP A C 1
ATOM 770 O O . TRP A 1 99 ? -15.441 -2.272 7.601 1.00 95.50 99 TRP A O 1
ATOM 780 N N . ILE A 1 100 ? -16.291 -2.576 5.548 1.00 95.62 100 ILE A N 1
ATOM 781 C CA . ILE A 1 100 ? -15.245 -3.473 5.058 1.00 95.62 100 ILE A CA 1
ATOM 782 C C . ILE A 1 100 ? -14.872 -3.100 3.625 1.00 95.62 100 ILE A C 1
ATOM 784 O O . ILE A 1 100 ? -15.696 -2.599 2.852 1.00 95.62 100 ILE A O 1
ATOM 788 N N . TYR A 1 101 ? -13.620 -3.345 3.243 1.00 96.44 101 TYR A N 1
ATOM 789 C CA . TYR A 1 101 ? -13.206 -3.226 1.854 1.00 96.44 101 TYR A CA 1
ATOM 790 C C . TYR A 1 101 ? -13.485 -4.512 1.083 1.00 96.44 101 TYR A C 1
ATOM 792 O O . TYR A 1 101 ? -13.104 -5.600 1.502 1.00 96.44 101 TYR A O 1
ATOM 800 N N . LYS A 1 102 ? -14.092 -4.401 -0.095 1.00 96.25 102 LYS A N 1
ATOM 801 C CA . LYS A 1 102 ? -14.389 -5.537 -0.960 1.00 96.25 102 LYS A CA 1
ATOM 802 C C . LYS A 1 102 ? -13.583 -5.457 -2.250 1.00 96.25 102 LYS A C 1
ATOM 804 O O . LYS A 1 102 ? -13.956 -4.774 -3.205 1.00 96.25 102 LYS A O 1
ATOM 809 N N . ALA A 1 103 ? -12.495 -6.224 -2.302 1.00 95.81 103 ALA A N 1
ATOM 810 C CA . ALA A 1 103 ? -11.714 -6.409 -3.519 1.00 95.81 103 ALA A CA 1
ATOM 811 C C . ALA A 1 103 ? -12.535 -7.137 -4.602 1.00 95.81 103 ALA A C 1
ATOM 813 O O . ALA A 1 103 ? -13.213 -8.142 -4.345 1.00 95.81 103 ALA A O 1
ATOM 814 N N . THR A 1 104 ? -12.466 -6.639 -5.836 1.00 92.69 104 THR A N 1
ATOM 815 C CA . THR A 1 104 ? -13.149 -7.237 -6.991 1.00 92.69 104 THR A CA 1
ATOM 816 C C . THR A 1 104 ? -12.511 -8.581 -7.331 1.00 92.69 104 THR A C 1
ATOM 818 O O . THR A 1 104 ? -11.292 -8.679 -7.436 1.00 92.69 104 THR A O 1
ATOM 821 N N . GLY A 1 105 ? -13.333 -9.618 -7.517 1.00 91.56 105 GLY A N 1
ATOM 822 C CA . GLY A 1 105 ? -12.865 -10.971 -7.846 1.00 91.56 105 GLY A CA 1
ATOM 823 C C . GLY A 1 105 ? -12.356 -11.800 -6.659 1.00 91.56 105 GLY A C 1
ATOM 824 O O . GLY A 1 105 ? -12.019 -12.961 -6.848 1.00 91.56 105 GLY A O 1
ATOM 825 N N . TRP A 1 106 ? -12.348 -11.249 -5.444 1.00 93.88 106 TRP A N 1
ATOM 826 C CA . TRP A 1 106 ? -11.956 -11.959 -4.218 1.00 93.88 106 TRP A CA 1
ATOM 827 C C . TRP A 1 106 ? -13.146 -12.166 -3.278 1.00 93.88 106 TRP A C 1
ATOM 829 O O . TRP A 1 106 ? -14.205 -11.583 -3.503 1.00 93.88 106 TRP A O 1
ATOM 839 N N . THR A 1 107 ? -13.010 -12.976 -2.227 1.00 93.69 107 THR A N 1
ATOM 840 C CA . THR A 1 107 ? -13.961 -12.963 -1.099 1.00 93.69 107 THR A CA 1
ATOM 841 C C . THR A 1 107 ? -13.669 -11.771 -0.177 1.00 93.69 107 THR A C 1
ATOM 843 O O . THR A 1 107 ? -12.719 -11.019 -0.402 1.00 93.69 107 THR A O 1
ATOM 846 N N . GLU A 1 108 ? -14.504 -11.554 0.839 1.00 93.06 108 GLU A N 1
ATOM 847 C CA . GLU A 1 108 ? -14.261 -10.546 1.889 1.00 93.06 108 GLU A CA 1
ATOM 848 C C . GLU A 1 108 ? -13.060 -10.893 2.779 1.00 93.06 108 GLU A C 1
ATOM 850 O O . GLU A 1 108 ? -12.535 -10.023 3.469 1.00 93.06 108 GLU A O 1
ATOM 855 N N . ASP A 1 109 ? -12.551 -12.124 2.679 1.00 93.50 109 ASP A N 1
ATOM 856 C CA . ASP A 1 109 ? -11.398 -12.594 3.448 1.00 93.50 109 ASP A CA 1
ATOM 857 C C . ASP A 1 109 ? -10.057 -12.034 2.942 1.00 93.50 109 ASP A C 1
ATOM 859 O O . ASP A 1 109 ? -9.007 -12.249 3.548 1.00 93.50 109 ASP A O 1
ATOM 863 N N . TYR A 1 110 ? -10.068 -11.324 1.811 1.00 95.69 110 TYR A N 1
ATOM 864 C CA . TYR A 1 110 ? -8.882 -10.714 1.228 1.00 95.69 110 TYR A CA 1
ATOM 865 C C . TYR A 1 110 ? -8.757 -9.254 1.683 1.00 95.69 110 TYR A C 1
ATOM 867 O O . TYR A 1 110 ? -9.224 -8.343 0.995 1.00 95.69 110 TYR A O 1
ATOM 875 N N . GLN A 1 111 ? -8.117 -9.045 2.842 1.00 96.44 111 GLN A N 1
ATOM 876 C CA . GLN A 1 111 ? -7.852 -7.713 3.422 1.00 96.44 111 GLN A CA 1
ATOM 877 C C . GLN A 1 111 ? -6.374 -7.302 3.466 1.00 96.44 111 GLN A C 1
ATOM 879 O O . GLN A 1 111 ? -6.052 -6.153 3.758 1.00 96.44 111 GLN A O 1
ATOM 884 N N . PHE A 1 112 ? -5.458 -8.221 3.168 1.00 98.31 112 PHE A N 1
ATOM 885 C CA . PHE A 1 112 ? -4.037 -7.905 3.113 1.00 98.31 112 PHE A CA 1
ATOM 886 C C . PHE A 1 112 ? -3.271 -8.833 2.169 1.00 98.31 112 PHE A C 1
ATOM 888 O O . PHE A 1 112 ? -3.777 -9.852 1.692 1.00 98.31 112 PHE A O 1
ATOM 895 N N . ARG A 1 113 ? -2.017 -8.471 1.896 1.00 98.12 113 ARG A N 1
ATOM 896 C CA . ARG A 1 113 ? -1.070 -9.280 1.122 1.00 98.12 113 ARG A CA 1
ATOM 897 C C . ARG A 1 113 ? 0.327 -9.195 1.722 1.00 98.12 113 ARG A C 1
ATOM 899 O O . ARG A 1 113 ? 0.805 -8.104 2.013 1.00 98.12 113 ARG A O 1
ATOM 906 N N . SER A 1 114 ? 1.007 -10.334 1.822 1.00 98.62 114 SER A N 1
ATOM 907 C CA . SER A 1 114 ? 2.410 -10.417 2.241 1.00 98.62 114 SER A CA 1
ATOM 908 C C . SER A 1 114 ? 3.379 -10.709 1.083 1.00 98.62 114 SER A C 1
ATOM 910 O O . SER A 1 114 ? 3.048 -11.412 0.113 1.00 98.62 114 SER A O 1
ATOM 912 N N . TYR A 1 115 ? 4.605 -10.208 1.224 1.00 98.69 115 TYR A N 1
ATOM 913 C CA . TYR A 1 115 ? 5.729 -10.395 0.312 1.00 98.69 115 TYR A CA 1
ATOM 914 C C . TYR A 1 115 ? 6.977 -10.810 1.086 1.00 98.69 115 TYR A C 1
ATOM 916 O O . TYR A 1 115 ? 7.352 -10.147 2.048 1.00 98.69 115 TYR A O 1
ATOM 924 N N . ASP A 1 116 ? 7.657 -11.860 0.633 1.00 98.56 116 ASP A N 1
ATOM 925 C CA . ASP A 1 116 ? 8.985 -12.221 1.132 1.00 98.56 116 ASP A CA 1
ATOM 926 C C . ASP A 1 116 ? 10.042 -11.384 0.405 1.00 98.56 116 ASP A C 1
ATOM 928 O O . ASP A 1 116 ? 10.310 -11.601 -0.781 1.00 98.56 116 ASP A O 1
ATOM 932 N N . LEU A 1 117 ? 10.624 -10.397 1.093 1.00 98.56 117 LEU A N 1
ATOM 933 C CA . LEU A 1 117 ? 11.533 -9.427 0.477 1.00 98.56 117 LEU A CA 1
ATOM 934 C C . LEU A 1 117 ? 12.874 -10.037 0.060 1.00 98.56 117 LEU A C 1
ATOM 936 O O . LEU A 1 117 ? 13.574 -9.431 -0.749 1.00 98.56 117 LEU A O 1
ATOM 940 N N . ASN A 1 118 ? 13.186 -11.260 0.499 1.00 98.06 118 ASN A N 1
ATOM 941 C CA . ASN A 1 118 ? 14.300 -12.036 -0.049 1.00 98.06 118 ASN A CA 1
ATOM 942 C C . ASN A 1 118 ? 14.112 -12.341 -1.552 1.00 98.06 118 ASN A C 1
ATOM 944 O O . ASN A 1 118 ? 15.089 -12.556 -2.268 1.00 98.06 118 ASN A O 1
ATOM 948 N N . ASN A 1 119 ? 12.863 -12.363 -2.037 1.00 97.50 119 ASN A N 1
ATOM 949 C CA . ASN A 1 119 ? 12.508 -12.680 -3.424 1.00 97.50 119 ASN A CA 1
ATOM 950 C C . ASN A 1 119 ? 12.009 -11.463 -4.222 1.00 97.50 119 ASN A C 1
ATOM 952 O O . ASN A 1 119 ? 11.717 -11.590 -5.411 1.00 97.50 119 ASN A O 1
ATOM 956 N N . VAL A 1 120 ? 11.937 -10.280 -3.606 1.00 98.31 120 VAL A N 1
ATOM 957 C CA . VAL A 1 120 ? 11.513 -9.036 -4.262 1.00 98.31 120 VAL A CA 1
ATOM 958 C C . VAL A 1 120 ? 12.733 -8.179 -4.558 1.00 98.31 120 VAL A C 1
ATOM 960 O O . VAL A 1 120 ? 13.422 -7.727 -3.649 1.00 98.31 120 VAL A O 1
ATOM 963 N N . HIS A 1 121 ? 12.984 -7.919 -5.836 1.00 98.31 121 HIS A N 1
ATOM 964 C CA . HIS A 1 121 ? 14.006 -6.972 -6.258 1.00 98.31 121 HIS A CA 1
ATOM 965 C C . HIS A 1 121 ? 13.639 -6.348 -7.602 1.00 98.31 121 HIS A C 1
ATOM 967 O O . HIS A 1 121 ? 12.995 -6.989 -8.433 1.00 98.31 121 HIS A O 1
ATOM 973 N N . PHE A 1 122 ? 14.083 -5.112 -7.817 1.00 98.62 122 PHE A N 1
ATOM 974 C CA . PHE A 1 122 ? 13.968 -4.425 -9.101 1.00 98.62 122 PHE A CA 1
ATOM 975 C C . PHE A 1 122 ? 15.313 -3.839 -9.513 1.00 98.62 122 PHE A C 1
ATOM 977 O O . PHE A 1 122 ? 16.153 -3.494 -8.686 1.00 98.62 122 PHE A O 1
ATOM 984 N N . SER A 1 123 ? 15.523 -3.699 -10.815 1.00 98.50 123 SER A N 1
ATOM 985 C CA . SER A 1 123 ? 16.725 -3.106 -11.383 1.00 98.50 123 SER A CA 1
ATOM 986 C C . SER A 1 123 ? 16.415 -2.341 -12.665 1.00 98.50 123 SER A C 1
ATOM 988 O O . SER A 1 123 ? 15.390 -2.534 -13.315 1.00 98.50 123 SER A O 1
ATOM 990 N N . MET A 1 124 ? 17.357 -1.506 -13.107 1.00 97.62 124 MET A N 1
ATOM 991 C CA . MET A 1 124 ? 17.252 -0.860 -14.422 1.00 97.62 124 MET A CA 1
ATOM 992 C C . MET A 1 124 ? 17.222 -1.870 -15.586 1.00 97.62 124 MET A C 1
ATOM 994 O O . MET A 1 124 ? 16.828 -1.498 -16.689 1.00 97.62 124 MET A O 1
ATOM 998 N N . ALA A 1 125 ? 17.612 -3.133 -15.364 1.00 98.00 125 ALA A N 1
ATOM 999 C CA . ALA A 1 125 ? 17.519 -4.182 -16.376 1.00 98.00 125 ALA A CA 1
ATOM 1000 C C . ALA A 1 125 ? 16.071 -4.631 -16.645 1.00 98.00 125 ALA A C 1
ATOM 1002 O O . ALA A 1 125 ? 15.818 -5.220 -17.693 1.00 98.00 125 ALA A O 1
ATOM 1003 N N . ASP A 1 126 ? 15.119 -4.299 -15.764 1.00 98.25 126 ASP A N 1
ATOM 1004 C CA . ASP A 1 126 ? 13.697 -4.627 -15.942 1.00 98.25 126 ASP A CA 1
ATOM 1005 C C . ASP A 1 126 ? 13.001 -3.719 -16.971 1.00 98.25 126 ASP A C 1
ATOM 1007 O O . ASP A 1 126 ? 11.902 -4.014 -17.445 1.00 98.25 126 ASP A O 1
ATOM 1011 N N . VAL A 1 127 ? 13.645 -2.611 -17.347 1.00 98.50 127 VAL A N 1
ATOM 1012 C CA . VAL A 1 127 ? 13.125 -1.593 -18.274 1.00 98.50 127 VAL A CA 1
ATOM 1013 C C . VAL A 1 127 ? 14.065 -1.374 -19.471 1.00 98.50 127 VAL A C 1
ATOM 1015 O O . VAL A 1 127 ? 14.450 -0.238 -19.756 1.00 98.50 127 VAL A O 1
ATOM 1018 N N . PRO A 1 128 ? 14.449 -2.432 -20.214 1.00 98.25 128 PRO A N 1
ATOM 1019 C CA . PRO A 1 128 ? 15.492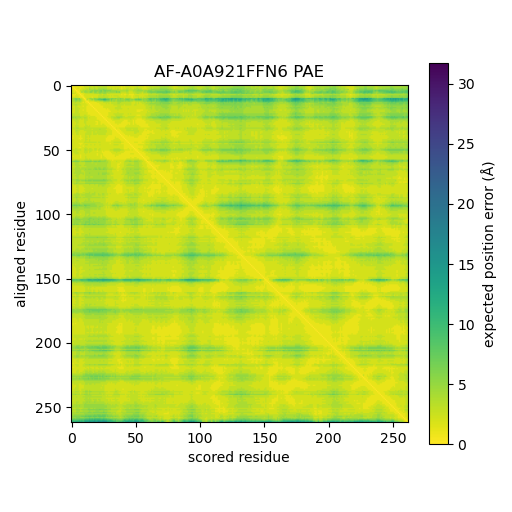 -2.355 -21.242 1.00 98.25 128 PRO A CA 1
ATOM 1020 C C . PRO A 1 128 ? 15.147 -1.436 -22.424 1.00 98.25 128 PRO A C 1
ATOM 1022 O O . PRO A 1 128 ? 16.043 -1.013 -23.150 1.00 98.25 128 PRO A O 1
ATOM 1025 N N . GLN A 1 129 ? 13.866 -1.127 -22.644 1.00 98.38 129 GLN A N 1
ATOM 1026 C CA . GLN A 1 129 ? 13.424 -0.212 -23.695 1.00 98.38 129 GLN A CA 1
ATOM 1027 C C . GLN A 1 129 ? 13.436 1.257 -23.262 1.00 98.38 129 GLN A C 1
ATOM 1029 O O . GLN A 1 129 ? 13.218 2.114 -24.111 1.00 98.38 129 GLN A O 1
ATOM 1034 N N . MET A 1 130 ? 13.688 1.576 -21.988 1.00 98.25 130 MET A N 1
ATOM 1035 C CA . MET A 1 130 ? 13.815 2.965 -21.546 1.00 98.25 130 MET A CA 1
ATOM 1036 C C . MET A 1 130 ? 14.989 3.645 -22.279 1.00 98.25 130 MET A C 1
ATOM 1038 O O . MET A 1 130 ? 16.129 3.193 -22.145 1.00 98.25 130 MET A O 1
ATOM 1042 N N . PRO A 1 131 ? 14.766 4.740 -23.033 1.00 97.19 131 PRO A N 1
ATOM 1043 C CA . PRO A 1 131 ? 15.836 5.384 -23.784 1.00 97.19 131 PRO A CA 1
ATOM 1044 C C . PRO A 1 131 ? 16.920 5.945 -22.863 1.00 97.19 131 PRO A C 1
ATOM 1046 O O . PRO A 1 131 ? 16.619 6.606 -21.870 1.00 97.19 131 PRO A O 1
ATOM 1049 N N . ALA A 1 132 ? 18.192 5.795 -23.239 1.00 94.62 132 ALA A N 1
ATOM 1050 C CA . ALA A 1 132 ? 19.304 6.412 -22.507 1.00 94.62 132 ALA A CA 1
ATOM 1051 C C . ALA A 1 132 ? 19.210 7.953 -22.457 1.00 94.62 132 ALA A C 1
ATOM 1053 O O . ALA A 1 132 ? 19.769 8.578 -21.559 1.00 94.62 132 ALA A O 1
ATOM 1054 N N . SER A 1 133 ? 18.493 8.556 -23.412 1.00 95.69 133 SER A N 1
ATOM 1055 C CA . SER A 1 133 ? 18.235 9.995 -23.509 1.00 95.69 133 SER A CA 1
ATOM 1056 C C . SER A 1 133 ? 17.013 10.474 -22.716 1.00 95.69 133 SER A C 1
ATOM 1058 O O . SER A 1 133 ? 16.679 11.656 -22.797 1.00 95.69 133 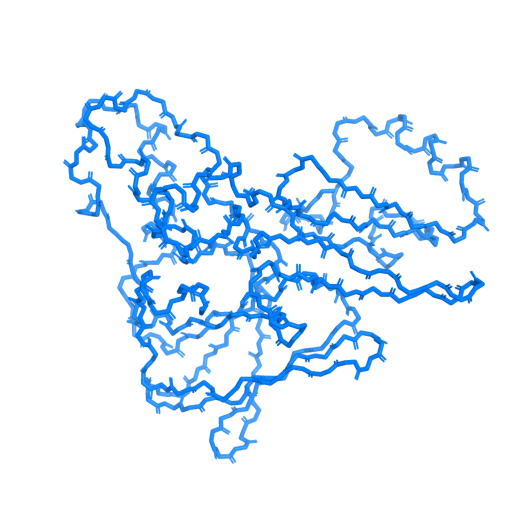SER A O 1
ATOM 1060 N N . VAL A 1 134 ? 16.305 9.590 -22.002 1.00 97.19 134 VAL A N 1
ATOM 1061 C CA . VAL A 1 134 ? 15.142 9.980 -21.191 1.00 97.19 134 VAL A CA 1
ATOM 1062 C C . VAL A 1 134 ? 15.565 11.008 -20.126 1.00 97.19 134 VAL A C 1
ATOM 1064 O O . VAL A 1 134 ? 16.675 10.903 -19.591 1.00 97.19 134 VAL A O 1
ATOM 1067 N N . PRO A 1 135 ? 14.726 12.004 -19.777 1.00 98.00 135 PRO A N 1
ATOM 1068 C CA . PRO A 1 135 ? 15.101 12.982 -18.762 1.00 98.00 135 PRO A CA 1
ATOM 1069 C C . PRO A 1 135 ? 15.496 12.325 -17.432 1.00 98.00 135 PRO A C 1
ATOM 1071 O O . PRO A 1 135 ? 14.842 11.389 -16.966 1.00 98.00 135 PRO A O 1
ATOM 1074 N N . ALA A 1 136 ? 16.532 12.857 -16.776 1.00 97.94 136 ALA A N 1
ATOM 1075 C CA . ALA A 1 136 ? 17.026 12.326 -15.501 1.00 97.94 136 ALA A CA 1
ATOM 1076 C C . ALA A 1 136 ? 15.935 12.273 -14.415 1.00 97.94 136 ALA A C 1
ATOM 1078 O O . ALA A 1 136 ? 15.914 11.347 -13.609 1.00 97.94 136 ALA A O 1
ATOM 1079 N N . SER A 1 137 ? 14.990 13.219 -14.433 1.00 97.75 137 SER A N 1
ATOM 1080 C CA . SER A 1 137 ? 13.832 13.243 -13.532 1.00 97.75 137 SER A CA 1
ATOM 1081 C C . SER A 1 137 ? 12.893 12.048 -13.725 1.00 97.75 137 SER A C 1
ATOM 1083 O O . SER A 1 137 ? 12.369 11.522 -12.748 1.00 97.75 137 SER A O 1
ATOM 1085 N N . VAL A 1 138 ? 12.706 11.581 -14.962 1.00 98.19 138 VAL A N 1
ATOM 1086 C CA . VAL A 1 138 ? 11.899 10.391 -15.277 1.00 98.19 138 VAL A CA 1
ATOM 1087 C C . VAL A 1 138 ? 12.637 9.132 -14.835 1.00 98.19 138 VAL A C 1
ATOM 1089 O O . VAL A 1 138 ? 12.050 8.277 -14.176 1.00 98.19 138 VAL A O 1
ATOM 1092 N N . LYS A 1 139 ? 13.944 9.046 -15.115 1.00 97.69 139 LYS A N 1
ATOM 1093 C CA . LYS A 1 139 ? 14.784 7.934 -14.650 1.00 97.69 139 LYS A CA 1
ATOM 1094 C C . LYS A 1 139 ? 14.773 7.819 -13.122 1.00 97.69 139 LYS A C 1
ATOM 1096 O O . LYS A 1 139 ? 14.596 6.725 -12.597 1.00 97.69 139 LYS A O 1
ATOM 1101 N N . ALA A 1 140 ? 14.875 8.944 -12.410 1.00 98.31 140 ALA A N 1
ATOM 1102 C CA . ALA A 1 140 ? 14.810 8.988 -10.949 1.00 98.31 140 ALA A CA 1
ATOM 1103 C C . ALA A 1 140 ? 13.480 8.446 -10.389 1.00 98.31 140 ALA A C 1
ATOM 1105 O O . ALA A 1 140 ? 13.463 7.827 -9.328 1.00 98.31 140 ALA A O 1
ATOM 1106 N N . LYS A 1 141 ? 12.361 8.616 -11.113 1.00 98.44 141 LYS A N 1
ATOM 1107 C CA . LYS A 1 141 ? 11.057 8.070 -10.699 1.00 98.44 141 LYS A CA 1
ATOM 1108 C C . LYS A 1 141 ? 10.994 6.545 -10.748 1.00 98.44 141 LYS A C 1
ATOM 1110 O O . LYS A 1 141 ? 10.268 5.979 -9.941 1.00 98.44 141 LYS A O 1
ATOM 1115 N N . PHE A 1 142 ? 11.727 5.889 -11.647 1.00 98.62 142 PHE A N 1
ATOM 1116 C CA . PHE A 1 142 ? 11.858 4.428 -11.621 1.00 98.62 142 PHE A CA 1
ATOM 1117 C C . PHE A 1 142 ? 12.938 3.974 -10.631 1.00 98.62 142 PHE A C 1
ATOM 1119 O O . PHE A 1 142 ? 12.737 2.997 -9.915 1.00 98.62 142 PHE A O 1
ATOM 1126 N N . GLN A 1 143 ? 14.043 4.724 -10.530 1.00 98.56 143 GLN A N 1
ATOM 1127 C CA . GLN A 1 143 ? 15.154 4.423 -9.621 1.00 98.56 143 GLN A CA 1
ATOM 1128 C C . GLN A 1 143 ? 14.697 4.263 -8.163 1.00 98.56 143 GLN A C 1
ATOM 1130 O O . GLN A 1 143 ? 15.191 3.376 -7.482 1.00 98.56 143 GLN A O 1
ATOM 1135 N N . ARG A 1 144 ? 13.682 5.012 -7.710 1.00 98.50 144 ARG A N 1
ATOM 1136 C CA . ARG A 1 144 ? 13.121 4.853 -6.355 1.00 98.50 144 ARG A CA 1
ATOM 1137 C C . ARG A 1 144 ? 12.659 3.424 -6.030 1.00 98.50 144 ARG A C 1
ATOM 1139 O O . ARG A 1 144 ? 12.718 3.032 -4.874 1.00 98.50 144 ARG A O 1
ATOM 1146 N N . TYR A 1 145 ? 12.202 2.653 -7.022 1.00 98.69 145 TYR A N 1
ATOM 1147 C CA . TYR A 1 145 ? 11.786 1.259 -6.818 1.00 98.69 145 TYR A CA 1
ATOM 1148 C C . TYR A 1 145 ? 12.983 0.314 -6.731 1.00 98.69 145 TYR A C 1
ATOM 1150 O O . TYR A 1 145 ? 12.950 -0.643 -5.966 1.00 98.69 145 TYR A O 1
ATOM 1158 N N . VAL A 1 146 ? 14.041 0.604 -7.493 1.00 98.75 146 VAL A N 1
ATOM 1159 C CA . VAL A 1 146 ? 15.324 -0.107 -7.416 1.00 98.75 146 VAL A CA 1
ATOM 1160 C C . VAL A 1 146 ? 15.969 0.129 -6.050 1.00 98.75 146 VAL A C 1
ATOM 1162 O O . VAL A 1 146 ? 16.438 -0.812 -5.421 1.00 98.75 146 VAL A O 1
ATOM 1165 N N . ASP A 1 147 ? 15.936 1.371 -5.566 1.00 98.56 147 ASP A N 1
ATOM 1166 C CA . ASP A 1 147 ? 16.486 1.746 -4.261 1.00 98.56 147 ASP A CA 1
ATOM 1167 C C . ASP A 1 147 ? 15.661 1.163 -3.101 1.00 98.56 147 ASP A C 1
ATOM 1169 O O . ASP A 1 147 ? 16.223 0.798 -2.072 1.00 98.56 147 ASP A O 1
ATOM 1173 N N . ALA A 1 148 ? 14.336 1.057 -3.263 1.00 98.38 148 ALA A N 1
ATOM 1174 C CA . ALA A 1 148 ? 13.444 0.468 -2.262 1.00 98.38 148 ALA A CA 1
ATOM 1175 C C . ALA A 1 148 ? 13.552 -1.064 -2.179 1.00 98.38 148 ALA A C 1
ATOM 1177 O O . ALA A 1 148 ? 13.345 -1.627 -1.106 1.00 98.38 148 ALA A O 1
ATOM 1178 N N . TYR A 1 149 ? 13.876 -1.730 -3.293 1.00 98.56 149 TYR A N 1
ATOM 1179 C CA . TYR A 1 149 ? 13.957 -3.190 -3.386 1.00 98.56 149 TYR A CA 1
ATOM 1180 C C . TYR A 1 149 ? 15.263 -3.646 -4.050 1.00 98.56 149 TYR A C 1
ATOM 1182 O O . TYR A 1 149 ? 15.245 -4.197 -5.159 1.00 98.56 149 TYR A O 1
ATOM 1190 N N . PRO A 1 150 ? 16.417 -3.434 -3.392 1.00 97.88 150 PRO A N 1
ATOM 1191 C CA . PRO A 1 150 ? 17.656 -4.061 -3.810 1.00 97.88 150 PRO A CA 1
ATOM 1192 C C . PRO A 1 150 ? 17.599 -5.567 -3.530 1.00 97.88 150 PRO A C 1
ATOM 1194 O O . PRO A 1 150 ? 16.852 -6.040 -2.670 1.00 97.88 150 PRO A O 1
ATOM 1197 N N . VAL A 1 151 ? 18.462 -6.328 -4.207 1.00 97.19 151 VAL A N 1
ATOM 1198 C CA . VAL A 1 151 ? 18.714 -7.722 -3.821 1.00 97.19 151 VAL A CA 1
ATOM 1199 C C . VAL A 1 151 ? 19.221 -7.736 -2.379 1.00 97.19 151 VAL A C 1
ATOM 1201 O O . VAL A 1 151 ? 20.271 -7.165 -2.085 1.00 97.19 151 VAL A O 1
ATOM 1204 N N . ASN A 1 152 ? 18.483 -8.397 -1.492 1.00 93.75 152 ASN A N 1
ATOM 1205 C CA . ASN A 1 152 ? 18.798 -8.503 -0.072 1.00 93.75 152 ASN A CA 1
ATOM 1206 C C . ASN A 1 152 ? 18.547 -9.938 0.428 1.00 93.75 152 ASN A C 1
ATOM 1208 O O . ASN A 1 152 ? 17.987 -10.771 -0.286 1.00 93.75 152 ASN A O 1
ATOM 1212 N N . LYS A 1 153 ? 19.031 -10.238 1.636 1.00 96.19 153 LYS A N 1
ATOM 1213 C CA . LYS A 1 153 ? 18.812 -11.515 2.342 1.00 96.19 153 LYS A CA 1
ATOM 1214 C C . LYS A 1 153 ? 18.509 -11.255 3.814 1.00 96.19 153 LYS A C 1
ATOM 1216 O O . LYS A 1 153 ? 18.991 -11.966 4.693 1.00 96.19 153 LYS A O 1
ATOM 1221 N N . ASP A 1 154 ? 17.778 -10.177 4.073 1.00 97.69 154 ASP A N 1
ATOM 1222 C CA . ASP A 1 154 ? 17.568 -9.673 5.428 1.00 97.69 154 ASP A CA 1
ATOM 1223 C C . ASP A 1 154 ? 16.423 -10.394 6.154 1.00 97.69 154 ASP A C 1
ATOM 1225 O O . ASP A 1 154 ? 16.181 -10.116 7.329 1.00 97.69 154 ASP A O 1
ATOM 1229 N N . ASN A 1 155 ? 15.778 -11.362 5.485 1.00 98.25 155 ASN A N 1
ATOM 1230 C CA . ASN A 1 155 ? 14.663 -12.172 5.983 1.00 98.25 155 ASN A CA 1
ATOM 1231 C C . ASN A 1 155 ? 1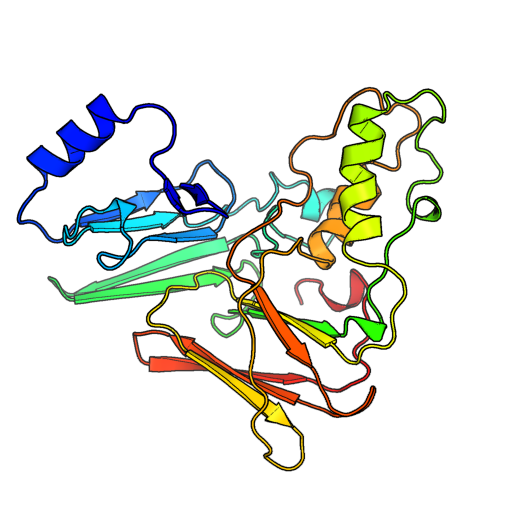3.453 -11.321 6.378 1.00 98.25 155 ASN A C 1
ATOM 1233 O O . ASN A 1 155 ? 12.739 -11.626 7.332 1.00 98.25 155 ASN A O 1
ATOM 1237 N N . GLU A 1 156 ? 13.237 -10.237 5.640 1.00 98.31 156 GLU A N 1
ATOM 1238 C CA . GLU A 1 156 ? 12.145 -9.306 5.878 1.00 98.31 156 GLU A CA 1
ATOM 1239 C C . GLU A 1 156 ? 10.898 -9.704 5.086 1.00 98.31 156 GLU A C 1
ATOM 1241 O O . GLU A 1 156 ? 10.967 -10.114 3.926 1.00 98.31 156 GLU A O 1
ATOM 1246 N N . VAL A 1 157 ? 9.739 -9.534 5.710 1.00 98.81 157 VAL A N 1
ATOM 1247 C CA . VAL A 1 157 ? 8.429 -9.684 5.084 1.00 98.81 157 VAL A CA 1
ATOM 1248 C C . VAL A 1 157 ? 7.733 -8.332 5.099 1.00 98.81 157 VAL A C 1
ATOM 1250 O O . VAL A 1 157 ? 7.646 -7.687 6.143 1.00 98.81 157 VAL A O 1
ATOM 1253 N N . LEU A 1 158 ? 7.244 -7.907 3.935 1.00 98.88 158 LEU A N 1
ATOM 1254 C CA . LEU A 1 158 ? 6.408 -6.718 3.785 1.00 98.88 158 LEU A CA 1
ATOM 1255 C C . LEU A 1 158 ? 4.943 -7.140 3.732 1.00 98.88 158 LEU A C 1
ATOM 1257 O O . LEU A 1 158 ? 4.584 -8.015 2.949 1.00 98.88 158 LEU A O 1
ATOM 1261 N N . ILE A 1 159 ? 4.101 -6.495 4.525 1.00 98.94 159 ILE A N 1
ATOM 1262 C CA . ILE A 1 159 ? 2.672 -6.774 4.639 1.00 98.94 159 ILE A CA 1
ATOM 1263 C C . ILE A 1 159 ? 1.929 -5.500 4.253 1.00 98.94 159 ILE A C 1
ATOM 1265 O O . ILE A 1 159 ? 2.152 -4.451 4.847 1.00 98.94 159 ILE A O 1
ATOM 1269 N N . ASN A 1 160 ? 1.077 -5.586 3.239 1.00 98.81 160 ASN A N 1
ATOM 1270 C CA . ASN A 1 160 ? 0.210 -4.512 2.774 1.00 98.81 160 ASN A CA 1
ATOM 1271 C C . ASN A 1 160 ? -1.213 -4.780 3.283 1.00 98.81 160 ASN A C 1
ATOM 1273 O O . ASN A 1 160 ? -1.812 -5.757 2.835 1.00 98.81 160 ASN A O 1
ATOM 1277 N N . ILE A 1 161 ? -1.729 -3.956 4.199 1.00 98.44 161 ILE A N 1
ATOM 1278 C CA . ILE A 1 161 ? -3.068 -4.099 4.793 1.00 98.44 161 ILE A CA 1
ATOM 1279 C C . ILE A 1 161 ? -3.924 -2.923 4.334 1.00 98.44 161 ILE A C 1
ATOM 1281 O O . ILE A 1 161 ? -3.853 -1.842 4.905 1.00 98.44 161 ILE A O 1
ATOM 1285 N N . TRP A 1 162 ? -4.722 -3.093 3.287 1.00 94.81 162 TRP A N 1
ATOM 1286 C CA . TRP A 1 162 ? -5.588 -2.003 2.831 1.00 94.81 162 TRP A CA 1
ATOM 1287 C C . TRP A 1 162 ? -6.741 -1.772 3.810 1.00 94.81 162 TRP A C 1
ATOM 1289 O O . TRP A 1 162 ? -7.051 -2.620 4.642 1.00 94.81 162 TRP A O 1
ATOM 1299 N N . ASN A 1 163 ? -7.374 -0.598 3.724 1.00 94.31 163 ASN A N 1
ATOM 1300 C CA . ASN A 1 163 ? -8.419 -0.165 4.659 1.00 94.31 163 ASN A CA 1
ATOM 1301 C C . ASN A 1 163 ? -7.976 -0.091 6.138 1.00 94.31 163 ASN A C 1
ATOM 1303 O O . ASN A 1 163 ? -8.814 0.061 7.024 1.00 94.31 163 ASN A O 1
ATOM 1307 N N . TRP A 1 164 ? -6.667 -0.137 6.401 1.00 96.50 164 TRP A N 1
ATOM 1308 C CA . TRP A 1 164 ? -6.094 0.026 7.732 1.00 96.50 164 TRP A CA 1
ATOM 1309 C C . TRP A 1 164 ? -6.540 1.333 8.395 1.00 96.50 164 TRP A C 1
ATOM 1311 O O . TRP A 1 164 ? -6.673 2.372 7.737 1.00 96.50 164 TRP A O 1
ATOM 1321 N N . ASN A 1 165 ? -6.725 1.276 9.712 1.00 94.38 165 ASN A N 1
ATOM 1322 C CA . ASN A 1 165 ? -6.770 2.439 10.584 1.00 94.38 165 ASN A CA 1
ATOM 1323 C C . ASN A 1 165 ? -6.103 2.106 11.936 1.00 94.38 165 ASN A C 1
ATOM 1325 O O . ASN A 1 165 ? -5.913 0.926 12.239 1.00 94.38 165 ASN A O 1
ATOM 1329 N N . PRO A 1 166 ? -5.762 3.107 12.768 1.00 93.75 166 PRO A N 1
ATOM 1330 C CA . PRO A 1 166 ? -5.009 2.885 14.008 1.00 93.75 166 PRO A CA 1
ATOM 1331 C C . PRO A 1 166 ? -5.688 2.002 15.069 1.00 93.75 166 PRO A C 1
ATOM 1333 O O . PRO A 1 166 ? -5.044 1.617 16.043 1.00 93.75 166 PRO A O 1
ATOM 1336 N N . ARG A 1 167 ? -6.981 1.689 14.923 1.00 96.56 167 ARG A N 1
ATOM 1337 C CA . ARG A 1 167 ? -7.724 0.811 15.843 1.00 96.56 167 ARG A CA 1
ATOM 1338 C C . ARG A 1 167 ? -7.671 -0.661 15.430 1.00 96.56 167 ARG A C 1
ATOM 1340 O O . ARG A 1 167 ? -8.125 -1.522 16.183 1.00 96.56 167 ARG A O 1
ATOM 1347 N N . TRP A 1 168 ? -7.122 -0.960 14.254 1.00 97.88 168 TRP A N 1
ATOM 1348 C CA . TRP A 1 168 ? -6.859 -2.324 13.809 1.00 97.88 168 TRP A CA 1
ATOM 1349 C C . TRP A 1 168 ? -5.635 -2.896 14.527 1.00 97.88 168 TRP A C 1
ATOM 1351 O O . TRP A 1 168 ? -4.828 -2.184 15.123 1.00 97.88 168 TRP A O 1
ATOM 1361 N N . THR A 1 169 ? -5.480 -4.216 14.470 1.00 98.38 169 THR A N 1
ATOM 1362 C CA . THR A 1 169 ? -4.326 -4.907 15.051 1.00 98.38 169 THR A CA 1
ATOM 1363 C C . THR A 1 169 ? -3.685 -5.853 14.046 1.00 98.38 169 THR A C 1
ATOM 1365 O O . THR A 1 169 ? -4.368 -6.502 13.255 1.00 98.38 169 THR A O 1
ATOM 1368 N N . LEU A 1 170 ? -2.355 -5.941 14.101 1.00 98.75 170 LEU A N 1
ATOM 1369 C CA . LEU A 1 170 ? -1.542 -6.887 13.344 1.00 98.75 170 LEU A CA 1
ATOM 1370 C C . LEU A 1 170 ? -0.718 -7.720 14.328 1.00 98.75 170 LEU A C 1
ATOM 1372 O O . LEU A 1 170 ? 0.055 -7.183 15.120 1.00 98.75 170 LEU A O 1
ATOM 1376 N N . THR A 1 171 ? -0.862 -9.039 14.259 1.00 98.62 171 THR A N 1
ATOM 1377 C CA . THR A 1 171 ? -0.017 -9.991 14.988 1.00 98.62 171 THR A CA 1
ATOM 1378 C C . THR A 1 171 ? 0.723 -10.873 13.998 1.00 98.62 171 THR A C 1
ATOM 1380 O O . THR A 1 171 ? 0.129 -11.386 13.052 1.00 98.62 171 THR A O 1
ATOM 1383 N N . VAL A 1 172 ? 2.018 -11.077 14.238 1.00 98.88 172 VAL A N 1
ATOM 1384 C CA . VAL A 1 172 ? 2.841 -12.005 13.462 1.00 98.88 172 VAL A CA 1
ATOM 1385 C C . VAL A 1 172 ? 3.553 -12.956 14.415 1.00 98.88 172 VAL A C 1
ATOM 1387 O O . VAL A 1 172 ? 4.207 -12.520 15.367 1.00 98.88 172 VAL A O 1
ATOM 1390 N N . THR A 1 173 ? 3.437 -14.256 14.163 1.00 98.75 173 THR A N 1
ATOM 1391 C CA . THR A 1 173 ? 4.179 -15.298 14.884 1.00 98.75 173 THR A CA 1
ATOM 1392 C C . THR A 1 173 ? 4.929 -16.201 13.921 1.00 98.75 173 THR A C 1
ATOM 1394 O O . THR A 1 173 ? 4.457 -16.431 12.812 1.00 98.75 173 THR A O 1
ATOM 1397 N N . ASP A 1 174 ? 6.071 -16.739 14.344 1.00 98.31 174 ASP A N 1
ATOM 1398 C CA . ASP A 1 174 ? 6.738 -17.814 13.605 1.00 98.31 174 ASP A CA 1
ATOM 1399 C C . ASP A 1 174 ? 6.076 -19.179 13.868 1.00 98.31 174 ASP A C 1
ATOM 1401 O O . ASP A 1 174 ? 5.231 -19.332 14.754 1.00 98.31 174 ASP A O 1
ATOM 1405 N N . GLU A 1 175 ? 6.504 -20.197 13.124 1.00 96.44 175 GLU A N 1
ATOM 1406 C CA . GLU A 1 175 ? 6.090 -21.601 13.286 1.00 96.44 175 GLU A CA 1
ATOM 1407 C C . GLU A 1 175 ? 6.305 -22.187 14.703 1.00 96.44 175 GLU A C 1
ATOM 1409 O O . GLU A 1 175 ? 5.713 -23.210 15.050 1.00 96.44 175 GLU A O 1
ATOM 1414 N N . LYS A 1 176 ? 7.135 -21.554 15.547 1.00 96.81 176 LYS A N 1
ATOM 1415 C CA . LYS A 1 176 ? 7.392 -21.956 16.943 1.00 96.81 176 LYS A CA 1
ATOM 1416 C C . LYS A 1 176 ? 6.512 -21.192 17.937 1.00 96.81 176 LYS A C 1
ATOM 1418 O O . LYS A 1 176 ? 6.601 -21.441 19.140 1.00 96.81 176 LYS A O 1
ATOM 1423 N N . GLY A 1 177 ? 5.670 -20.277 17.457 1.00 96.62 177 GLY A N 1
ATOM 1424 C CA . GLY A 1 177 ? 4.809 -19.420 18.266 1.00 96.62 177 GLY A CA 1
ATOM 1425 C C . GLY A 1 177 ? 5.519 -18.204 18.866 1.00 96.62 177 GLY A C 1
ATOM 1426 O O . GLY A 1 177 ? 4.940 -17.530 19.723 1.00 96.62 177 GLY A O 1
ATOM 1427 N N . ASN A 1 178 ? 6.752 -17.893 18.450 1.00 97.81 178 ASN A N 1
ATOM 1428 C CA . ASN A 1 178 ? 7.417 -16.666 18.876 1.00 97.81 178 ASN A CA 1
ATOM 1429 C C . ASN A 1 178 ? 6.746 -15.472 18.202 1.00 97.81 178 ASN A C 1
ATOM 1431 O O . ASN A 1 178 ? 6.557 -15.459 16.987 1.00 97.81 178 ASN A O 1
ATOM 1435 N N . LYS A 1 179 ? 6.418 -14.446 18.988 1.00 98.25 179 LYS A N 1
ATOM 1436 C CA . LYS A 1 179 ? 5.878 -13.189 18.463 1.00 98.25 179 LYS A CA 1
ATOM 1437 C C . LYS A 1 179 ? 6.996 -12.376 17.824 1.00 98.25 179 LYS A C 1
ATOM 1439 O O . LYS A 1 179 ? 8.011 -12.122 18.472 1.00 98.25 179 LYS A O 1
ATOM 1444 N N . LEU A 1 180 ? 6.780 -11.942 16.590 1.00 98.56 180 LEU A N 1
ATOM 1445 C CA . LEU A 1 180 ? 7.632 -10.968 15.921 1.00 98.56 180 LEU A CA 1
ATOM 1446 C C . LEU A 1 180 ? 6.963 -9.597 15.993 1.00 98.56 180 LEU A C 1
ATOM 1448 O O . LEU A 1 180 ? 5.737 -9.513 15.980 1.00 98.56 180 LEU A O 1
ATOM 1452 N N . THR A 1 181 ? 7.763 -8.536 16.076 1.00 98.25 181 THR A N 1
ATOM 1453 C CA . THR A 1 181 ? 7.269 -7.155 16.140 1.00 98.25 181 THR A CA 1
ATOM 1454 C C . THR A 1 181 ? 7.197 -6.578 14.728 1.00 98.25 181 THR A C 1
ATOM 1456 O O . THR A 1 181 ? 8.252 -6.381 14.122 1.00 98.25 181 THR A O 1
ATOM 1459 N N . PRO A 1 182 ? 6.000 -6.316 14.180 1.00 98.31 182 PRO A N 1
ATOM 1460 C CA . PRO A 1 182 ? 5.860 -5.580 12.935 1.00 98.31 182 PRO A CA 1
ATOM 1461 C C . PRO A 1 182 ? 6.104 -4.090 13.180 1.00 98.31 182 PRO A C 1
ATOM 1463 O O . PRO A 1 182 ? 5.685 -3.544 14.199 1.00 98.31 182 PRO A O 1
ATOM 1466 N N . GLU A 1 183 ? 6.747 -3.434 12.227 1.00 98.31 183 GLU A N 1
ATOM 1467 C CA . GLU A 1 183 ? 6.987 -1.994 12.223 1.00 98.31 183 GLU A CA 1
ATOM 1468 C C . GLU A 1 183 ? 6.200 -1.356 11.079 1.00 98.31 183 GLU A C 1
ATOM 1470 O O . GLU A 1 183 ? 6.270 -1.825 9.941 1.00 98.31 183 GLU A O 1
ATOM 1475 N N . GLU A 1 184 ? 5.456 -0.289 11.369 1.00 97.62 184 GLU A N 1
ATOM 1476 C CA . GLU A 1 184 ? 4.815 0.534 10.342 1.00 97.62 184 GL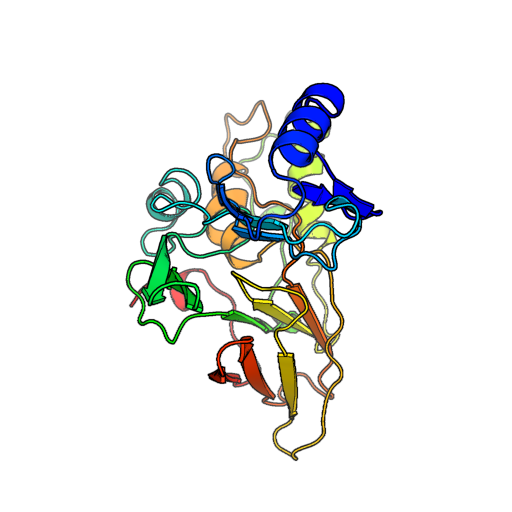U A CA 1
ATOM 1477 C C . GLU A 1 184 ? 5.870 1.193 9.456 1.00 97.62 184 GLU A C 1
ATOM 1479 O O . GLU A 1 184 ? 6.838 1.786 9.936 1.00 97.62 184 GLU A O 1
ATOM 1484 N N . VAL A 1 185 ? 5.681 1.099 8.142 1.00 97.81 185 VAL A N 1
ATOM 1485 C CA . VAL A 1 185 ? 6.602 1.665 7.160 1.00 97.81 185 VAL A CA 1
ATOM 1486 C C . VAL A 1 185 ? 5.837 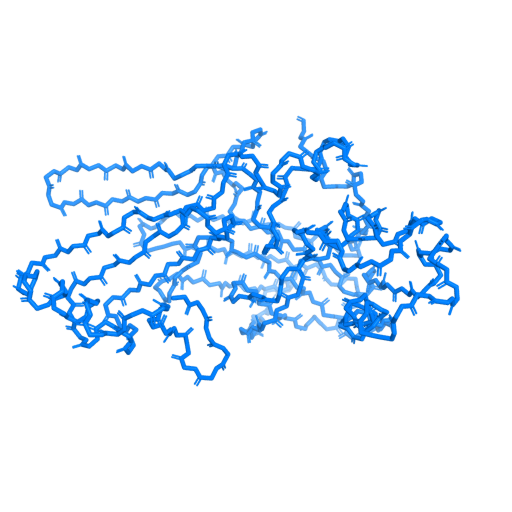2.302 6.013 1.00 97.81 185 VAL A C 1
ATOM 1488 O O . VAL A 1 185 ? 4.744 1.882 5.646 1.00 97.81 185 VAL A O 1
ATOM 1491 N N . TRP A 1 186 ? 6.463 3.291 5.384 1.00 98.31 186 TRP A N 1
ATOM 1492 C CA . TRP A 1 186 ? 6.048 3.720 4.056 1.00 98.31 186 TRP A CA 1
ATOM 1493 C C . TRP A 1 186 ? 6.752 2.864 3.010 1.00 98.31 186 TRP A C 1
ATOM 1495 O O . TRP A 1 186 ? 7.978 2.726 3.054 1.00 98.31 186 TRP A O 1
ATOM 1505 N N . ALA A 1 187 ? 5.995 2.295 2.077 1.00 98.62 187 ALA A N 1
ATOM 1506 C CA . ALA A 1 187 ? 6.547 1.441 1.030 1.00 98.62 187 ALA A CA 1
ATOM 1507 C C . ALA A 1 187 ? 5.817 1.606 -0.312 1.00 98.62 187 ALA A C 1
ATOM 1509 O O . ALA A 1 187 ? 4.742 2.202 -0.394 1.00 98.62 187 ALA A O 1
ATOM 1510 N N . TYR A 1 188 ? 6.418 1.054 -1.371 1.00 98.75 188 TYR A N 1
ATOM 1511 C CA . TYR A 1 188 ? 5.821 0.951 -2.702 1.00 98.75 188 TYR A CA 1
ATOM 1512 C C . TYR A 1 188 ? 5.337 -0.478 -2.924 1.00 98.75 188 TYR A C 1
ATOM 1514 O O . TYR A 1 188 ? 6.151 -1.388 -2.905 1.00 98.75 188 TYR A O 1
ATOM 1522 N N . ASP A 1 189 ? 4.063 -0.718 -3.218 1.00 98.75 189 ASP A N 1
ATOM 1523 C CA . ASP A 1 189 ? 3.595 -2.098 -3.403 1.00 98.75 189 ASP A CA 1
ATOM 1524 C C . ASP A 1 189 ? 4.387 -2.859 -4.500 1.00 98.75 189 ASP A C 1
ATOM 1526 O O . ASP A 1 189 ? 4.335 -2.463 -5.675 1.00 98.75 189 ASP A O 1
ATOM 1530 N N . PRO A 1 190 ? 5.105 -3.955 -4.162 1.00 98.75 190 PRO A N 1
ATOM 1531 C CA . PRO A 1 190 ? 5.918 -4.689 -5.127 1.00 98.75 190 PRO A CA 1
ATOM 1532 C C . PRO A 1 190 ? 5.120 -5.199 -6.325 1.00 98.75 190 PRO A C 1
ATOM 1534 O O . PRO A 1 190 ? 5.581 -5.099 -7.466 1.00 98.75 190 PRO A O 1
ATOM 1537 N N . LEU A 1 191 ? 3.905 -5.710 -6.099 1.00 98.62 191 LEU A N 1
ATOM 1538 C CA . LEU A 1 191 ? 3.071 -6.213 -7.184 1.00 98.62 191 LEU A CA 1
ATOM 1539 C C . LEU A 1 191 ? 2.673 -5.086 -8.140 1.00 98.62 191 LEU A C 1
ATOM 1541 O O . LEU A 1 191 ? 2.749 -5.282 -9.351 1.00 98.62 191 LEU A O 1
ATOM 1545 N N . HIS A 1 192 ? 2.327 -3.896 -7.640 1.00 98.62 192 HIS A N 1
ATOM 1546 C CA . HIS A 1 192 ? 2.030 -2.741 -8.491 1.00 98.62 192 HIS A CA 1
ATOM 1547 C C . HIS A 1 192 ? 3.261 -2.263 -9.267 1.00 98.62 192 HIS A C 1
ATOM 1549 O O . HIS A 1 192 ? 3.157 -1.922 -10.454 1.00 98.62 192 HIS A O 1
ATOM 1555 N N . VAL A 1 193 ? 4.451 -2.292 -8.647 1.00 98.81 193 VAL A N 1
ATOM 1556 C CA . VAL A 1 193 ? 5.704 -2.005 -9.362 1.00 98.81 193 VAL A CA 1
ATOM 1557 C C . VAL A 1 193 ? 5.871 -2.960 -10.546 1.00 98.81 193 VAL A C 1
ATOM 1559 O O . VAL A 1 193 ? 6.038 -2.496 -11.675 1.00 98.81 193 VAL A O 1
ATOM 1562 N N . ALA A 1 194 ? 5.764 -4.271 -10.320 1.00 98.62 194 ALA A N 1
ATOM 1563 C CA . ALA A 1 194 ? 5.960 -5.285 -11.356 1.00 98.62 194 ALA A CA 1
ATOM 1564 C C . ALA A 1 194 ? 4.857 -5.282 -12.433 1.00 98.62 194 ALA A C 1
ATOM 1566 O O . ALA A 1 194 ? 5.144 -5.368 -13.631 1.00 98.62 194 ALA A O 1
ATOM 1567 N N . ALA A 1 195 ? 3.592 -5.178 -12.021 1.00 98.00 195 ALA A N 1
ATOM 1568 C CA . ALA A 1 195 ? 2.431 -5.313 -12.898 1.00 98.00 195 ALA A CA 1
ATOM 1569 C C . ALA A 1 195 ? 2.149 -4.062 -13.739 1.00 98.00 195 ALA A C 1
ATOM 1571 O O . ALA A 1 195 ? 1.575 -4.172 -14.825 1.00 98.00 195 ALA A O 1
ATOM 1572 N N . LEU A 1 196 ? 2.546 -2.879 -13.263 1.00 97.94 196 LEU A N 1
ATOM 1573 C CA . LEU A 1 196 ? 2.251 -1.618 -13.936 1.00 97.94 196 LEU A CA 1
ATOM 1574 C C . LEU A 1 196 ? 3.500 -0.768 -14.1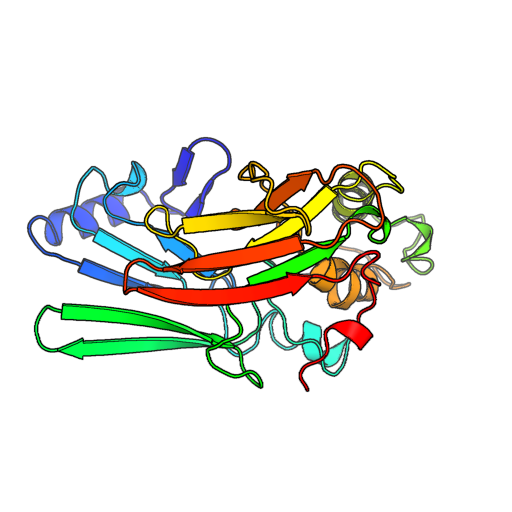56 1.00 97.94 196 LEU A C 1
ATOM 1576 O O . LEU A 1 196 ? 3.798 -0.440 -15.307 1.00 97.94 196 LEU A O 1
ATOM 1580 N N . SER A 1 197 ? 4.231 -0.395 -13.100 1.00 98.38 197 SER A N 1
ATOM 1581 C CA . SER A 1 197 ? 5.325 0.580 -13.237 1.00 98.38 197 SER A CA 1
ATOM 1582 C C . SER A 1 197 ? 6.410 0.078 -14.195 1.00 98.38 197 SER A C 1
ATOM 1584 O O . SER A 1 197 ? 6.708 0.763 -15.173 1.00 98.38 197 SER A O 1
ATOM 1586 N N . VAL A 1 198 ? 6.928 -1.140 -14.007 1.00 98.56 198 VAL A N 1
ATOM 1587 C CA . VAL A 1 198 ? 7.915 -1.756 -14.915 1.00 98.56 198 VAL A CA 1
ATOM 1588 C C . VAL A 1 198 ? 7.410 -1.745 -16.360 1.00 98.56 198 VAL A C 1
ATOM 1590 O O . VAL A 1 198 ? 8.113 -1.287 -17.259 1.00 98.56 198 VAL A O 1
ATOM 1593 N N . LYS A 1 199 ? 6.158 -2.158 -16.596 1.00 98.00 199 LYS A N 1
ATOM 1594 C CA . LYS A 1 199 ? 5.559 -2.202 -17.941 1.00 98.00 199 LYS A CA 1
ATOM 1595 C C . LYS A 1 199 ? 5.477 -0.824 -18.599 1.00 98.00 199 LYS A C 1
ATOM 1597 O O . LYS A 1 199 ? 5.737 -0.707 -19.791 1.00 98.00 199 LYS A O 1
ATOM 1602 N N . ARG A 1 200 ? 5.130 0.220 -17.842 1.00 97.56 200 ARG A N 1
ATOM 1603 C CA . ARG A 1 200 ? 5.004 1.588 -18.368 1.00 97.56 200 ARG A CA 1
ATOM 1604 C C . ARG A 1 200 ? 6.343 2.273 -18.611 1.00 97.56 200 ARG A C 1
ATOM 1606 O O . ARG A 1 200 ? 6.465 3.031 -19.570 1.00 97.56 200 ARG A O 1
ATOM 1613 N N . PHE A 1 201 ? 7.320 2.043 -17.737 1.00 98.50 201 PHE A N 1
ATOM 1614 C CA . PHE A 1 201 ? 8.664 2.598 -17.889 1.00 98.50 201 PHE A CA 1
ATOM 1615 C C . PHE A 1 201 ? 9.468 1.873 -18.980 1.00 98.50 201 PHE A C 1
ATOM 1617 O O . PHE A 1 201 ? 10.341 2.480 -19.599 1.00 98.50 201 PHE A O 1
ATOM 1624 N N . ASN A 1 202 ? 9.150 0.609 -19.270 1.00 98.25 202 ASN A N 1
ATOM 1625 C CA . ASN A 1 202 ? 9.750 -0.155 -20.359 1.00 98.25 202 ASN A CA 1
ATOM 1626 C C . ASN A 1 202 ? 9.139 0.211 -21.727 1.00 98.25 202 ASN A C 1
ATOM 1628 O O . ASN A 1 202 ? 8.413 -0.579 -22.324 1.00 98.25 202 ASN A O 1
ATOM 1632 N N . SER A 1 203 ? 9.412 1.422 -22.218 1.00 97.31 203 SER A N 1
ATOM 1633 C CA . SER A 1 203 ? 8.928 1.899 -23.519 1.00 97.31 203 SER A CA 1
ATOM 1634 C C . SER A 1 203 ? 9.989 2.701 -24.266 1.00 97.31 203 SER A C 1
ATOM 1636 O O . SER A 1 203 ? 10.520 3.676 -23.738 1.00 97.31 203 SER A O 1
ATOM 1638 N N . SER A 1 204 ? 10.224 2.344 -25.533 1.00 97.50 204 SER A N 1
ATOM 1639 C CA . SER A 1 204 ? 11.185 3.022 -26.425 1.00 97.50 204 SER A CA 1
ATOM 1640 C C . SER A 1 204 ? 10.820 4.466 -26.776 1.00 97.50 204 SER A C 1
ATOM 1642 O O . SER A 1 204 ? 11.672 5.220 -27.239 1.00 97.50 204 SER A O 1
ATOM 1644 N N . THR A 1 205 ? 9.574 4.875 -26.531 1.00 96.56 205 THR A N 1
ATOM 1645 C CA . THR A 1 205 ? 9.083 6.235 -26.795 1.00 96.56 205 THR A CA 1
ATOM 1646 C C . THR A 1 205 ? 8.864 7.040 -25.513 1.00 96.56 205 THR A C 1
ATOM 1648 O O . THR A 1 205 ? 8.194 8.073 -25.547 1.00 96.56 205 THR A O 1
ATOM 1651 N N . LEU A 1 206 ? 9.371 6.571 -24.366 1.00 97.75 206 LEU A N 1
ATOM 1652 C CA . LEU A 1 206 ? 9.199 7.245 -23.082 1.00 97.75 206 LEU A CA 1
ATOM 1653 C C . LEU A 1 206 ? 9.901 8.613 -23.078 1.00 97.75 206 LEU A C 1
ATOM 1655 O O . LEU A 1 206 ? 11.118 8.700 -23.226 1.00 97.75 206 LEU A O 1
ATOM 1659 N N . SER A 1 207 ? 9.129 9.677 -22.861 1.00 96.19 207 SER A N 1
ATOM 1660 C CA . SER A 1 207 ? 9.624 11.062 -22.798 1.00 96.19 207 SER A CA 1
ATOM 1661 C C . SER A 1 207 ? 9.277 11.781 -21.491 1.00 96.19 207 SER A C 1
ATOM 1663 O O . SER A 1 207 ? 9.941 12.748 -21.124 1.00 96.19 207 SER A O 1
ATOM 1665 N N . SER A 1 208 ? 8.277 11.291 -20.757 1.00 97.81 208 SER A N 1
ATOM 1666 C CA . SER A 1 208 ? 7.820 11.820 -19.472 1.00 97.81 208 SER A CA 1
ATOM 1667 C C . SER A 1 208 ? 7.502 10.685 -18.502 1.00 97.81 208 SER A C 1
ATOM 1669 O O . SER A 1 208 ? 7.320 9.539 -18.911 1.00 97.81 208 SER A O 1
ATOM 1671 N N . THR A 1 209 ? 7.396 11.000 -17.212 1.00 97.94 209 THR A N 1
ATOM 1672 C CA . THR A 1 209 ? 6.953 10.035 -16.200 1.00 97.94 209 THR A CA 1
ATOM 1673 C C . THR A 1 209 ? 5.555 9.524 -16.558 1.00 97.94 209 THR A C 1
ATOM 1675 O O . THR A 1 209 ? 4.673 10.350 -16.815 1.00 97.94 209 THR A O 1
ATOM 1678 N N . PRO A 1 210 ? 5.326 8.200 -16.595 1.00 96.94 210 PRO A N 1
ATOM 1679 C CA . PRO A 1 210 ? 3.993 7.662 -16.828 1.00 96.94 210 PRO A CA 1
ATOM 1680 C C . PRO A 1 210 ? 3.013 8.078 -15.723 1.00 96.94 210 PRO A C 1
ATOM 1682 O O . PRO A 1 210 ? 3.410 8.298 -14.580 1.00 96.94 210 PRO A O 1
ATOM 1685 N N . SER A 1 211 ? 1.726 8.162 -16.048 1.00 94.31 211 SER A N 1
ATOM 1686 C CA . SER A 1 211 ? 0.674 8.349 -15.045 1.00 94.31 211 SER A CA 1
ATOM 1687 C C . SER A 1 211 ? 0.406 7.058 -14.261 1.00 94.31 211 SER A C 1
ATOM 1689 O O . SER A 1 211 ? 0.694 5.960 -14.750 1.00 94.31 211 SER A O 1
ATOM 1691 N N . PHE A 1 212 ? -0.169 7.200 -13.058 1.00 94.44 212 PHE A N 1
ATOM 1692 C CA . PHE A 1 212 ? -0.553 6.092 -12.167 1.00 94.44 212 PHE A CA 1
ATOM 1693 C C . PHE A 1 212 ? 0.593 5.117 -11.859 1.00 94.44 212 PHE A C 1
ATOM 1695 O O . PHE A 1 212 ? 0.385 3.910 -11.801 1.00 94.44 212 PHE A O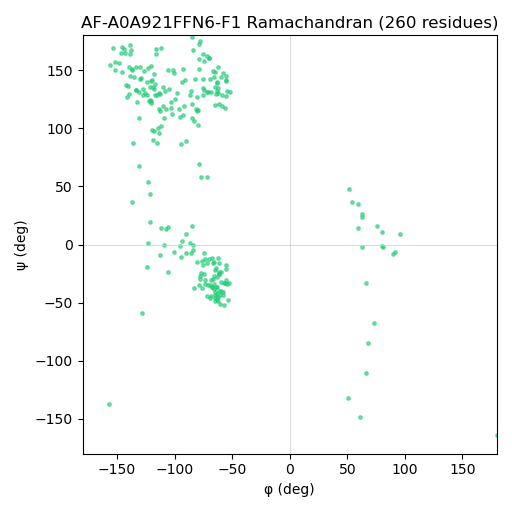 1
ATOM 1702 N N . ILE A 1 213 ? 1.820 5.620 -11.714 1.00 97.31 213 ILE A N 1
ATOM 1703 C CA . ILE A 1 213 ? 2.944 4.808 -11.230 1.00 97.31 213 ILE A CA 1
ATOM 1704 C C . ILE A 1 213 ? 2.754 4.485 -9.741 1.00 97.31 213 ILE A C 1
ATOM 1706 O O . ILE A 1 213 ? 1.998 5.170 -9.066 1.00 97.31 213 ILE A O 1
ATOM 1710 N N . THR A 1 214 ? 3.431 3.454 -9.229 1.00 98.50 214 THR A N 1
ATOM 1711 C CA . THR A 1 214 ? 3.303 3.030 -7.820 1.00 98.50 214 THR A CA 1
ATOM 1712 C C . THR A 1 214 ? 3.602 4.175 -6.862 1.00 98.50 214 THR A C 1
ATOM 1714 O O . THR A 1 214 ? 4.671 4.771 -6.959 1.00 98.50 214 THR A O 1
ATOM 1717 N N . GLU A 1 215 ? 2.714 4.459 -5.920 1.00 97.56 215 GLU A N 1
ATOM 1718 C CA . GLU A 1 215 ? 2.919 5.498 -4.915 1.00 97.56 215 GLU A CA 1
ATOM 1719 C C . GLU A 1 215 ? 3.551 4.934 -3.644 1.00 97.56 215 GLU A C 1
ATOM 1721 O O . GLU A 1 215 ? 3.405 3.755 -3.326 1.00 97.56 215 GLU A O 1
ATOM 1726 N N . ASN A 1 216 ? 4.312 5.781 -2.948 1.00 97.75 216 ASN A N 1
ATOM 1727 C CA . ASN A 1 216 ? 4.802 5.455 -1.612 1.00 97.75 216 ASN A CA 1
ATOM 1728 C C . ASN A 1 216 ? 3.662 5.719 -0.635 1.00 97.75 216 ASN A C 1
ATOM 1730 O O . ASN A 1 216 ? 3.126 6.831 -0.657 1.00 97.75 216 ASN A O 1
ATOM 1734 N N . PHE A 1 217 ? 3.290 4.751 0.198 1.00 97.69 217 PHE A N 1
ATOM 1735 C CA . PHE A 1 217 ? 2.026 4.854 0.925 1.00 97.69 217 PHE A CA 1
ATOM 1736 C C . PHE A 1 217 ? 2.048 4.246 2.334 1.00 97.69 217 PHE A C 1
ATOM 1738 O O . PHE A 1 217 ? 3.034 3.619 2.710 1.00 97.69 217 PHE A O 1
ATOM 1745 N N . THR A 1 218 ? 0.992 4.490 3.123 1.00 93.62 218 THR A N 1
ATOM 1746 C CA . THR A 1 218 ? 1.010 4.439 4.604 1.00 93.62 218 THR A CA 1
ATOM 1747 C C . THR A 1 218 ? 0.326 3.230 5.263 1.00 93.62 218 THR A C 1
ATOM 1749 O O . THR A 1 218 ? 0.069 3.259 6.459 1.00 93.62 218 THR A O 1
ATOM 1752 N N . HIS A 1 219 ? 0.026 2.157 4.537 1.00 97.31 219 HIS A N 1
ATOM 1753 C CA . HIS A 1 219 ? -0.620 0.967 5.115 1.00 97.31 219 HIS A CA 1
ATOM 1754 C C . HIS A 1 219 ? 0.228 -0.299 4.925 1.00 97.31 219 HIS A C 1
ATOM 1756 O O . HIS A 1 219 ? -0.251 -1.373 4.543 1.00 97.31 219 HIS A O 1
ATOM 1762 N N . PHE A 1 220 ? 1.532 -0.139 5.164 1.00 98.75 220 PHE A N 1
ATOM 1763 C CA . PHE A 1 220 ? 2.505 -1.216 5.098 1.00 98.75 220 PHE A CA 1
ATOM 1764 C C . PHE A 1 220 ? 3.172 -1.454 6.442 1.00 98.75 220 PHE A C 1
ATOM 1766 O O . PHE A 1 220 ? 3.457 -0.532 7.203 1.00 98.75 220 PHE A O 1
ATOM 1773 N N . PHE A 1 221 ? 3.495 -2.718 6.671 1.00 98.81 221 PHE A N 1
ATOM 1774 C CA . PHE A 1 221 ? 4.200 -3.188 7.847 1.00 98.81 221 PHE A CA 1
ATOM 1775 C C . PHE A 1 221 ? 5.357 -4.060 7.407 1.00 98.81 221 PHE A C 1
ATOM 1777 O O . PHE A 1 221 ? 5.239 -4.838 6.457 1.00 98.81 221 PHE A O 1
ATOM 1784 N N . LYS A 1 222 ? 6.477 -3.952 8.105 1.00 98.62 222 LYS A N 1
ATOM 1785 C CA . LYS A 1 222 ? 7.639 -4.798 7.888 1.00 98.62 222 LYS A CA 1
ATOM 1786 C C . LYS A 1 222 ? 7.915 -5.613 9.138 1.00 98.62 222 LYS A C 1
ATOM 1788 O O . LYS A 1 222 ? 7.852 -5.100 10.247 1.00 98.62 222 LYS A O 1
ATOM 1793 N N . VAL A 1 223 ? 8.240 -6.884 8.960 1.00 98.62 223 VAL A N 1
ATOM 1794 C CA . VAL A 1 223 ? 8.639 -7.775 10.051 1.00 98.62 223 VAL A CA 1
ATOM 1795 C C . VAL A 1 223 ? 9.854 -8.585 9.624 1.00 98.62 223 VAL A C 1
ATOM 1797 O O . VAL A 1 223 ? 9.978 -8.952 8.457 1.00 98.62 223 VAL A O 1
ATOM 1800 N N . LYS A 1 224 ? 10.766 -8.860 10.557 1.00 98.44 224 LYS A N 1
ATOM 1801 C CA . LYS A 1 224 ? 11.989 -9.622 10.290 1.00 98.44 224 LYS A CA 1
ATOM 1802 C C . LYS A 1 224 ? 11.901 -11.015 10.893 1.00 98.44 224 LYS A C 1
ATOM 1804 O O . LYS A 1 224 ? 11.847 -11.148 12.111 1.00 98.44 224 LYS A O 1
ATOM 1809 N N . ALA A 1 225 ? 11.924 -12.038 10.047 1.00 98.06 225 ALA A N 1
ATOM 1810 C CA . ALA A 1 225 ? 11.999 -13.430 10.467 1.00 98.06 225 ALA A CA 1
ATOM 1811 C C . ALA A 1 225 ? 13.433 -13.822 10.857 1.00 98.06 225 ALA A C 1
ATOM 1813 O O . ALA A 1 225 ? 14.405 -13.183 10.446 1.00 98.06 225 ALA A O 1
ATOM 1814 N N . ALA A 1 226 ? 13.569 -14.901 11.634 1.00 97.12 226 ALA A N 1
ATOM 1815 C CA . ALA A 1 226 ? 14.880 -15.406 12.042 1.00 97.12 226 ALA A CA 1
ATOM 1816 C C . ALA A 1 226 ? 15.716 -15.860 10.831 1.00 97.12 226 ALA A C 1
ATOM 1818 O O . ALA A 1 226 ? 16.875 -15.467 10.708 1.00 97.12 226 ALA A O 1
ATOM 1819 N N . ASP A 1 227 ? 15.097 -16.602 9.908 1.00 97.38 227 ASP A N 1
ATOM 1820 C CA . ASP A 1 227 ? 15.745 -17.170 8.724 1.00 97.38 227 ASP A CA 1
ATOM 1821 C C . ASP A 1 227 ? 14.857 -17.058 7.470 1.00 97.38 227 ASP A C 1
ATOM 1823 O O . ASP A 1 227 ? 13.687 -16.664 7.537 1.00 97.38 227 ASP A O 1
ATOM 1827 N N . ALA A 1 228 ? 15.427 -17.383 6.306 1.00 97.25 228 ALA A N 1
ATOM 1828 C CA . ALA A 1 228 ? 14.776 -17.251 5.000 1.00 97.25 228 ALA A CA 1
ATOM 1829 C C . ALA A 1 228 ? 13.571 -18.187 4.810 1.00 97.25 228 ALA A C 1
ATOM 1831 O O . ALA A 1 228 ? 12.650 -17.834 4.080 1.00 97.25 228 ALA A O 1
ATOM 1832 N N . ASP A 1 229 ? 13.568 -19.323 5.507 1.00 97.19 229 ASP A N 1
ATOM 1833 C CA . ASP A 1 229 ? 12.592 -20.407 5.335 1.00 97.19 229 ASP A CA 1
ATOM 1834 C C . ASP A 1 229 ? 11.671 -20.560 6.561 1.00 97.19 229 ASP A C 1
ATOM 1836 O O . ASP A 1 229 ? 11.011 -21.576 6.732 1.00 97.19 229 ASP A O 1
ATOM 1840 N N . VAL A 1 230 ? 11.660 -19.567 7.460 1.00 97.94 230 VAL A N 1
ATOM 1841 C CA . VAL A 1 230 ? 10.756 -19.560 8.619 1.00 97.94 230 VAL A CA 1
ATOM 1842 C C . VAL A 1 230 ? 9.384 -19.079 8.177 1.00 97.94 230 VAL A C 1
ATOM 1844 O O . VAL A 1 230 ? 9.238 -17.910 7.800 1.00 97.94 230 VAL A O 1
ATOM 1847 N N . ASP A 1 231 ? 8.407 -19.975 8.268 1.00 98.50 231 ASP A N 1
ATOM 1848 C CA . ASP A 1 231 ? 6.994 -19.698 8.029 1.00 98.50 231 ASP A CA 1
ATOM 1849 C C . ASP A 1 231 ? 6.413 -18.759 9.084 1.00 98.50 231 ASP A C 1
ATOM 1851 O O . ASP A 1 231 ? 6.810 -18.777 10.256 1.00 98.50 231 ASP A O 1
ATOM 1855 N N . LEU A 1 232 ? 5.432 -17.961 8.661 1.00 98.81 232 LEU A N 1
ATOM 1856 C CA . LEU A 1 232 ? 4.761 -16.986 9.511 1.00 98.81 232 LEU A CA 1
ATOM 1857 C C . LEU A 1 232 ? 3.251 -17.213 9.529 1.00 98.81 232 LEU A C 1
ATOM 1859 O O . LEU A 1 232 ? 2.630 -17.422 8.488 1.00 98.81 232 LEU A O 1
ATOM 1863 N N . THR A 1 233 ? 2.645 -17.059 10.700 1.00 98.81 233 THR A N 1
ATOM 1864 C CA . THR A 1 233 ? 1.209 -16.805 10.828 1.00 98.81 233 THR A CA 1
ATOM 1865 C C . THR A 1 233 ? 1.009 -15.301 10.963 1.00 98.81 233 THR A C 1
ATOM 1867 O O . THR A 1 233 ? 1.492 -14.693 11.920 1.00 98.81 233 THR A O 1
ATOM 1870 N N . ILE A 1 234 ? 0.317 -14.701 9.997 1.00 98.88 234 ILE A N 1
ATOM 1871 C CA . ILE A 1 234 ? 0.003 -13.270 9.965 1.00 98.88 234 ILE A CA 1
ATOM 1872 C C . ILE A 1 234 ? -1.492 -13.125 10.212 1.00 98.88 234 ILE A C 1
ATOM 1874 O O . ILE A 1 234 ? -2.279 -13.627 9.415 1.00 98.88 234 ILE A O 1
ATOM 1878 N N . THR A 1 235 ? -1.874 -12.431 11.281 1.00 98.69 235 THR A N 1
ATOM 1879 C CA . THR A 1 235 ? -3.276 -12.181 11.629 1.00 98.69 235 THR A CA 1
ATOM 1880 C C . THR A 1 235 ? -3.543 -10.687 11.703 1.00 98.69 235 THR A C 1
ATOM 1882 O O . THR A 1 235 ? -2.891 -9.972 12.467 1.00 98.69 235 THR A O 1
ATOM 1885 N N . VAL A 1 236 ? -4.522 -10.235 10.925 1.00 98.69 236 VAL A N 1
ATOM 1886 C CA . VAL A 1 236 ? -5.046 -8.869 10.923 1.00 98.69 236 VAL A CA 1
ATOM 1887 C C . VAL A 1 236 ? -6.449 -8.896 11.506 1.00 98.69 236 VAL A C 1
ATOM 1889 O O . VAL A 1 236 ? -7.245 -9.755 11.134 1.00 98.69 236 VAL A O 1
ATOM 1892 N N . ARG A 1 237 ? -6.760 -7.953 12.391 1.00 98.44 237 ARG A N 1
ATOM 1893 C CA . ARG A 1 237 ? -8.099 -7.798 12.958 1.00 98.44 237 ARG A CA 1
ATOM 1894 C C . ARG A 1 237 ? -8.528 -6.340 12.932 1.00 98.44 237 ARG A C 1
ATOM 1896 O O . ARG A 1 237 ? -7.748 -5.478 13.339 1.00 98.44 237 ARG A O 1
ATOM 1903 N N . ASP A 1 238 ? -9.750 -6.087 12.478 1.00 97.62 238 ASP A N 1
ATOM 1904 C CA . ASP A 1 238 ? -10.334 -4.746 12.458 1.00 97.62 238 ASP A CA 1
ATOM 1905 C C . ASP A 1 238 ? -10.990 -4.354 13.793 1.00 97.62 238 ASP A C 1
ATOM 1907 O O . ASP A 1 238 ? -11.028 -5.123 14.761 1.00 97.62 238 ASP A O 1
ATOM 1911 N N . GLU A 1 239 ? -11.512 -3.129 13.848 1.00 95.75 239 GLU A N 1
ATOM 1912 C CA . GLU A 1 239 ? -12.193 -2.590 15.030 1.00 95.75 239 GLU A CA 1
ATOM 1913 C C . GLU A 1 239 ? -13.594 -3.186 15.274 1.00 95.75 239 GLU A C 1
ATOM 1915 O O . GLU A 1 239 ? -14.135 -3.036 16.370 1.00 95.75 239 GLU A O 1
ATOM 1920 N N . PHE A 1 240 ? -14.156 -3.910 14.300 1.00 96.38 240 PHE A N 1
ATOM 1921 C CA . PHE A 1 240 ? -15.468 -4.567 14.385 1.00 96.38 240 PHE A CA 1
ATOM 1922 C C . PHE A 1 240 ? -15.362 -6.032 14.836 1.00 96.38 240 PHE A C 1
ATOM 1924 O O . PHE A 1 240 ? -16.348 -6.655 15.222 1.00 96.38 240 PHE A O 1
ATOM 1931 N N . GLY A 1 241 ? -14.144 -6.578 14.877 1.00 96.06 241 GLY A N 1
ATOM 1932 C CA . GLY A 1 241 ? -13.870 -7.940 15.316 1.00 96.06 241 GLY A CA 1
ATOM 1933 C C . GLY A 1 241 ? -13.768 -8.960 14.187 1.00 96.06 241 GLY A C 1
ATOM 1934 O O . GLY A 1 241 ? -13.668 -10.150 14.490 1.00 96.06 241 GLY A O 1
ATOM 1935 N N . HIS A 1 242 ? -13.741 -8.525 12.927 1.00 97.19 242 HIS A N 1
ATOM 1936 C CA . HIS A 1 242 ? -13.371 -9.386 11.810 1.00 97.19 242 HIS A CA 1
ATOM 1937 C C . HIS A 1 242 ? -11.881 -9.720 11.881 1.00 97.19 242 HIS A C 1
ATOM 1939 O O . HIS A 1 242 ? -11.059 -8.881 12.252 1.00 97.19 242 HIS A O 1
ATOM 1945 N N . GLU A 1 243 ? -11.528 -10.954 11.526 1.00 98.00 243 GLU A N 1
ATOM 1946 C CA . GLU A 1 243 ? -10.162 -11.463 11.602 1.00 98.00 243 GLU A CA 1
ATOM 1947 C C . GLU A 1 243 ? -9.789 -12.182 10.304 1.00 98.00 243 GLU A C 1
ATOM 1949 O O . GLU A 1 243 ? -10.538 -13.023 9.805 1.00 98.00 243 GLU A O 1
ATOM 1954 N N . TRP A 1 244 ? -8.607 -11.864 9.779 1.00 98.38 244 TRP A N 1
ATOM 1955 C CA . TRP A 1 244 ? -8.047 -12.456 8.569 1.00 98.38 244 TRP A CA 1
ATOM 1956 C C . TRP A 1 244 ? -6.665 -13.011 8.862 1.00 98.38 244 TRP A C 1
ATOM 1958 O O . TRP A 1 244 ? -5.808 -12.308 9.403 1.00 98.38 244 TRP A O 1
ATOM 1968 N N . THR A 1 245 ? -6.427 -14.259 8.463 1.00 98.38 245 THR A N 1
ATOM 1969 C CA . THR A 1 245 ? -5.163 -14.948 8.727 1.00 98.38 245 THR A CA 1
ATOM 1970 C C . THR A 1 245 ? -4.558 -15.526 7.457 1.00 98.38 245 THR A C 1
ATOM 1972 O O . THR A 1 245 ? -5.226 -16.215 6.689 1.00 98.38 245 THR A O 1
ATOM 1975 N N . GLU A 1 246 ? -3.257 -15.310 7.282 1.00 98.25 246 GLU A N 1
ATOM 1976 C CA . GLU A 1 246 ? -2.432 -15.983 6.284 1.00 98.25 246 GLU A CA 1
ATOM 1977 C C . GLU A 1 246 ? -1.425 -16.895 6.991 1.00 98.25 246 GLU A C 1
ATOM 1979 O O . GLU A 1 246 ? -0.690 -16.460 7.878 1.00 98.25 246 GLU A O 1
ATOM 1984 N N . GLN A 1 247 ? -1.361 -18.154 6.553 1.00 98.25 247 GLN A N 1
ATOM 1985 C CA . GLN A 1 247 ? -0.235 -19.043 6.837 1.00 98.25 247 GLN A CA 1
ATOM 1986 C C . GLN A 1 247 ? 0.796 -18.879 5.718 1.00 98.25 247 GLN A C 1
ATOM 1988 O O . GLN A 1 247 ? 0.727 -19.539 4.679 1.00 98.25 247 GLN A O 1
ATOM 1993 N N . MET A 1 248 ? 1.715 -17.936 5.901 1.00 97.88 248 MET A N 1
ATOM 1994 C CA . MET A 1 248 ? 2.703 -17.566 4.898 1.00 97.88 248 MET A CA 1
ATOM 1995 C C . MET A 1 248 ? 3.848 -18.580 4.894 1.00 97.88 248 MET A C 1
ATOM 1997 O O . MET A 1 248 ? 4.737 -18.532 5.742 1.00 97.88 248 MET A O 1
ATOM 2001 N N . GLN A 1 249 ? 3.831 -19.464 3.899 1.00 98.00 249 GLN A N 1
ATOM 2002 C CA . GLN A 1 249 ? 4.925 -20.396 3.632 1.00 98.00 249 GLN A CA 1
ATOM 2003 C C . GLN A 1 249 ? 6.131 -19.652 3.046 1.00 98.00 249 GLN A C 1
ATOM 2005 O O . GLN A 1 249 ? 5.969 -18.876 2.094 1.00 98.00 249 GLN A O 1
ATOM 2010 N N . ARG A 1 250 ? 7.329 -19.882 3.593 1.00 97.62 250 ARG A N 1
ATOM 2011 C CA . ARG A 1 250 ? 8.581 -19.259 3.147 1.00 97.62 250 ARG A CA 1
ATOM 2012 C C . ARG A 1 250 ? 9.607 -20.315 2.703 1.00 97.62 250 ARG A C 1
ATOM 2014 O O . ARG A 1 250 ? 9.693 -21.377 3.310 1.00 97.62 250 ARG A O 1
ATOM 2021 N N . PRO A 1 251 ? 10.363 -20.060 1.617 1.00 97.19 251 PRO A N 1
ATOM 2022 C CA . PRO A 1 251 ? 10.429 -18.811 0.861 1.00 97.19 251 PRO A CA 1
ATOM 2023 C C . PRO A 1 251 ? 9.198 -18.608 -0.035 1.00 97.19 251 PRO A C 1
ATOM 2025 O O . PRO A 1 251 ? 8.771 -19.515 -0.753 1.00 97.19 251 PRO A O 1
ATOM 2028 N N . LYS A 1 252 ? 8.628 -17.398 -0.020 1.00 97.06 252 LYS A N 1
ATOM 2029 C CA . LYS A 1 252 ? 7.453 -17.068 -0.844 1.00 97.06 252 LYS A CA 1
ATOM 2030 C C . LYS A 1 252 ? 7.910 -16.485 -2.174 1.00 97.06 252 LYS A C 1
ATOM 2032 O O . LYS A 1 252 ? 8.565 -15.444 -2.213 1.00 97.06 252 LYS A O 1
ATOM 2037 N N . ALA A 1 253 ? 7.556 -17.145 -3.274 1.00 96.12 253 ALA A N 1
ATOM 2038 C CA . ALA A 1 253 ? 7.906 -16.673 -4.608 1.00 96.12 253 ALA A CA 1
ATOM 2039 C C . ALA A 1 253 ? 7.202 -15.347 -4.942 1.00 96.12 253 ALA A C 1
ATOM 2041 O O . ALA A 1 253 ? 6.036 -15.144 -4.604 1.00 96.12 253 ALA A O 1
ATOM 2042 N N . PHE A 1 254 ? 7.898 -14.476 -5.675 1.00 97.69 254 PHE A N 1
ATOM 2043 C CA . PHE A 1 254 ? 7.344 -13.226 -6.182 1.00 97.69 254 PHE A CA 1
ATOM 2044 C C . PHE A 1 254 ? 7.237 -13.263 -7.711 1.00 97.69 254 PHE A C 1
ATOM 2046 O O . PHE A 1 254 ? 8.238 -13.332 -8.422 1.00 97.69 254 PHE A O 1
ATOM 2053 N N . SER A 1 255 ? 6.010 -13.218 -8.230 1.00 96.81 255 SER A N 1
ATOM 2054 C CA . SER A 1 255 ? 5.726 -13.038 -9.657 1.00 96.81 255 SER A CA 1
ATOM 2055 C C . SER A 1 255 ? 4.326 -12.463 -9.844 1.00 96.81 255 SER A C 1
ATOM 2057 O O . SER A 1 255 ? 3.454 -12.682 -9.012 1.00 96.81 255 SER A O 1
ATOM 2059 N N . THR A 1 256 ? 4.062 -11.765 -10.948 1.00 96.62 256 THR A N 1
ATOM 2060 C CA . THR A 1 256 ? 2.707 -11.261 -11.231 1.00 96.62 256 THR A CA 1
ATOM 2061 C C . THR A 1 256 ? 1.680 -12.380 -11.404 1.00 96.62 256 THR A C 1
ATOM 2063 O O . THR A 1 256 ? 0.514 -12.177 -11.083 1.00 96.62 256 THR A O 1
ATOM 2066 N N . ASP A 1 257 ? 2.101 -13.564 -11.856 1.00 94.94 257 ASP A N 1
ATOM 2067 C CA . ASP A 1 257 ? 1.237 -14.743 -11.975 1.00 94.94 257 ASP A CA 1
ATOM 2068 C C . ASP A 1 257 ? 0.791 -15.290 -10.613 1.00 94.94 257 ASP A C 1
ATOM 2070 O O . ASP A 1 257 ? -0.357 -15.703 -10.481 1.00 94.94 257 ASP A O 1
ATOM 2074 N N . ALA A 1 258 ? 1.659 -15.244 -9.596 1.00 91.44 258 ALA A N 1
ATOM 2075 C CA . ALA A 1 258 ? 1.354 -15.745 -8.254 1.00 91.44 258 ALA A CA 1
ATOM 2076 C C . ALA A 1 258 ? 0.260 -14.939 -7.527 1.00 91.44 258 ALA A C 1
ATOM 2078 O O . ALA A 1 258 ? -0.296 -15.417 -6.543 1.00 91.44 258 ALA A O 1
ATOM 2079 N N . TYR A 1 259 ? -0.048 -13.730 -8.006 1.00 91.50 259 TYR A N 1
ATOM 2080 C CA . TYR A 1 259 ? -1.004 -12.813 -7.379 1.00 91.50 259 TYR A CA 1
ATOM 2081 C C . TYR A 1 259 ? -2.171 -12.428 -8.297 1.00 91.50 259 TYR A C 1
ATOM 2083 O O . TYR A 1 259 ? -2.825 -11.406 -8.070 1.00 91.50 259 TYR A O 1
ATOM 2091 N N . LYS A 1 260 ? -2.433 -13.204 -9.354 1.00 92.50 260 LYS A N 1
ATOM 2092 C CA . LYS A 1 260 ? -3.625 -12.983 -10.178 1.00 92.50 260 LYS A CA 1
ATOM 2093 C C . LYS A 1 260 ? -4.892 -13.245 -9.371 1.00 92.50 260 LYS A C 1
ATOM 2095 O O . LYS A 1 260 ? -4.914 -14.100 -8.489 1.00 92.50 260 LYS A O 1
ATOM 2100 N N . ILE A 1 261 ? -5.942 -12.507 -9.713 1.00 86.69 261 ILE A N 1
ATOM 2101 C CA . ILE A 1 261 ? -7.307 -12.828 -9.298 1.00 86.69 261 ILE A CA 1
ATOM 2102 C C . ILE A 1 261 ? -7.602 -14.280 -9.734 1.00 86.69 261 ILE A C 1
ATOM 2104 O O . ILE A 1 261 ? -7.275 -14.612 -10.881 1.00 86.69 261 ILE A O 1
ATOM 2108 N N . PRO A 1 262 ? -8.145 -15.125 -8.838 1.00 80.81 262 PRO A N 1
ATOM 2109 C CA . PRO A 1 262 ? -8.444 -16.528 -9.114 1.00 80.81 262 PRO A CA 1
ATOM 2110 C C . PRO A 1 262 ? -9.535 -16.730 -10.174 1.00 80.81 262 PRO A C 1
ATOM 2112 O O . PRO A 1 262 ? -10.357 -15.810 -10.397 1.00 80.81 262 PRO A O 1
#

Mean predicted aligned error: 3.07 Å

Sequence (262 aa):
YPSQTEGFKIDHDVLNTTQLLDVLDGYKVHFVTGHTHLSFNVTPEDDVTGGREVYEHNAGAICASWWWSGYLTPGVHISPDGTPGGYSVWDVNGTDIEWIYKATGWTEDYQFRSYDLNNVHFSMADVPQMPASVPASVKAKFQRYVDAYPVNKDNEVLINIWNWNPRWTLTVTDEKGNKLTPEEVWAYDPLHVAALSVKRFNSSTLSSTPSFITENFTHFFKVKAADADVDLTITVRDEFGHEWTEQMQRPKAFSTDAYKIP

InterPro domains:
  IPR029052 Metallo-dependent phosphatase-like [SSF56300] (11-115)
  IPR032288 Calcineurin-like phosphoesterase, C-terminal [PF16370] (56-243)

Nearest PDB structures (foldseek):
  4jjo-assembly1_A  TM=5.054E-01  e=4.797E-01  Clavibacter michiganensis
  2l3b-assembly1_A  TM=3.858E-01  e=4.797E-01  Bacteroides thetaiotaomicron
  5e53-assembly3_C  TM=5.173E-01  e=6.097E+00  Gallus gallus

pLDDT: mean 96.49, std 2.43, range [80.81, 98.94]

Radius of gyration: 19.27 Å; Cα contacts (8 Å, |Δi|>4): 552; chains: 1; bounding box: 48×50×46 Å